Protein AF-A0A7S4Q8A3-F1 (afdb_monomer)

Solvent-accessible surface area (backbone atoms only — not comparable to full-atom values): 14994 Å² total; per-residue (Å²): 126,82,79,54,29,35,32,28,43,53,31,51,51,26,69,63,53,50,54,49,39,51,56,36,48,79,69,72,49,85,55,39,34,38,30,37,17,65,51,55,69,32,30,53,52,23,50,52,52,24,50,77,69,74,30,53,92,30,37,45,67,41,71,37,57,74,89,75,64,75,79,84,55,44,32,45,37,25,60,66,29,34,30,65,51,45,42,54,53,48,52,50,45,51,52,41,38,74,73,71,46,82,49,40,39,45,38,33,41,61,47,45,36,89,40,72,90,42,37,73,89,67,69,56,62,69,46,65,39,56,57,73,76,39,79,42,47,69,56,42,52,50,32,18,49,35,31,60,40,94,46,62,66,57,10,34,52,26,48,48,52,58,50,49,14,42,41,53,36,37,50,76,71,74,40,65,63,44,82,47,51,57,64,65,92,50,34,60,50,27,42,34,44,27,24,58,78,81,62,58,87,70,90,70,74,91,77,64,99,75,76,68,79,77,76,60,71,62,80,72,74,78,84,57,86,96,59,90,38,76,40,78,41,47,27,74,78,62,31,60,86,77,54,85,76,70,94,60,79,41,81,44,73,57,36,41,78,76,76,62,93,58,88,127

Structure (mmCIF, N/CA/C/O backbone):
data_AF-A0A7S4Q8A3-F1
#
_entry.id   AF-A0A7S4Q8A3-F1
#
loop_
_atom_site.group_PDB
_atom_site.id
_atom_site.type_symbol
_atom_site.label_atom_id
_atom_site.label_alt_id
_atom_site.label_comp_id
_atom_site.label_asym_id
_atom_site.label_entity_id
_atom_site.label_seq_id
_atom_site.pdbx_PDB_ins_code
_atom_site.Cartn_x
_atom_site.Cartn_y
_atom_site.Cartn_z
_atom_site.occupancy
_atom_site.B_iso_or_equiv
_atom_site.auth_seq_id
_atom_site.auth_comp_id
_atom_site.auth_asym_id
_atom_site.auth_atom_id
_atom_site.pdbx_PDB_model_num
ATOM 1 N N . MET A 1 1 ? -6.064 -9.674 23.994 1.00 32.34 1 MET A N 1
ATOM 2 C CA . MET A 1 1 ? -5.120 -9.640 22.858 1.00 32.34 1 MET A CA 1
ATOM 3 C C . MET A 1 1 ? -4.599 -8.217 22.756 1.00 32.34 1 MET A C 1
ATOM 5 O O . MET A 1 1 ? -5.429 -7.324 22.918 1.00 32.34 1 MET A O 1
ATOM 9 N N . PRO A 1 2 ? -3.287 -7.972 22.587 1.00 41.06 2 PRO A N 1
ATOM 10 C CA . PRO A 1 2 ? -2.829 -6.621 22.260 1.00 41.06 2 PRO A CA 1
ATOM 11 C C . PRO A 1 2 ? -3.585 -6.163 21.001 1.00 41.06 2 PRO A C 1
ATOM 13 O O . PRO A 1 2 ? -3.892 -6.992 20.143 1.00 41.06 2 PRO A O 1
ATOM 16 N N . HIS A 1 3 ? -4.015 -4.900 20.964 1.00 49.25 3 HIS A N 1
ATOM 17 C CA . HIS A 1 3 ? -4.766 -4.360 19.830 1.00 49.25 3 HIS A CA 1
ATOM 18 C C . HIS A 1 3 ? -3.987 -4.594 18.540 1.00 49.25 3 HIS A C 1
ATOM 20 O O . HIS A 1 3 ? -2.828 -4.196 18.462 1.00 49.25 3 HIS A O 1
ATOM 26 N N . GLN A 1 4 ? -4.634 -5.226 17.557 1.00 60.88 4 GLN A N 1
ATOM 27 C CA . GLN A 1 4 ? -4.038 -5.373 16.242 1.00 60.88 4 GLN A CA 1
ATOM 28 C C . GLN A 1 4 ? -3.976 -3.995 15.581 1.00 60.88 4 GLN A C 1
ATOM 30 O O . GLN A 1 4 ? -5.008 -3.342 15.401 1.00 60.88 4 GLN A O 1
ATOM 35 N N . ALA A 1 5 ? -2.766 -3.537 15.278 1.00 84.56 5 ALA A N 1
ATOM 36 C CA . ALA A 1 5 ? -2.521 -2.243 14.662 1.00 84.56 5 ALA A CA 1
ATOM 37 C C . ALA A 1 5 ? -2.388 -2.413 13.145 1.00 84.56 5 ALA A C 1
ATOM 39 O O . ALA A 1 5 ? -1.472 -3.082 12.654 1.00 84.56 5 ALA A O 1
ATOM 40 N N . ILE A 1 6 ? -3.311 -1.800 12.402 1.00 91.69 6 ILE A N 1
ATOM 41 C CA . ILE A 1 6 ? -3.262 -1.730 10.939 1.00 91.69 6 ILE A CA 1
ATOM 42 C C . ILE A 1 6 ? -2.643 -0.385 10.560 1.00 91.69 6 ILE A C 1
ATOM 44 O O . ILE A 1 6 ? -3.107 0.661 11.011 1.00 91.69 6 ILE A O 1
ATOM 48 N N . VAL A 1 7 ? -1.626 -0.394 9.704 1.00 94.12 7 VAL A N 1
ATOM 49 C CA . VAL A 1 7 ? -0.972 0.830 9.230 1.00 94.12 7 VAL A CA 1
ATOM 50 C C . VAL A 1 7 ? -1.133 0.962 7.722 1.00 94.12 7 VAL A C 1
ATOM 52 O O . VAL A 1 7 ? -0.732 0.073 6.972 1.00 94.12 7 VAL A O 1
ATOM 55 N N . ASP A 1 8 ? -1.712 2.081 7.289 1.00 93.94 8 ASP A N 1
ATOM 56 C CA . ASP A 1 8 ? -1.820 2.488 5.887 1.00 93.94 8 ASP A CA 1
ATOM 57 C C . ASP A 1 8 ? -0.665 3.433 5.539 1.00 93.94 8 ASP A C 1
ATOM 59 O O . ASP A 1 8 ? -0.658 4.624 5.876 1.00 93.94 8 ASP A O 1
ATOM 63 N N . PHE A 1 9 ? 0.364 2.865 4.915 1.00 92.19 9 PHE A N 1
ATOM 64 C CA . PHE A 1 9 ? 1.603 3.562 4.606 1.00 92.19 9 PHE A CA 1
ATOM 65 C C . PHE A 1 9 ? 1.486 4.378 3.318 1.00 92.19 9 PHE A C 1
ATOM 67 O O . PHE A 1 9 ? 1.253 3.826 2.239 1.00 92.19 9 PHE A O 1
ATOM 74 N N . ALA A 1 10 ? 1.765 5.681 3.420 1.00 89.94 10 ALA A N 1
ATOM 75 C CA . ALA A 1 10 ? 1.533 6.657 2.356 1.00 89.94 10 ALA A CA 1
ATOM 76 C C . ALA A 1 10 ? 0.057 6.677 1.915 1.00 89.94 10 ALA A C 1
ATOM 78 O O . ALA A 1 10 ? -0.251 6.797 0.730 1.00 89.94 10 ALA A O 1
ATOM 79 N N . GLY A 1 11 ? -0.857 6.539 2.884 1.00 88.94 11 GLY A N 1
ATOM 80 C CA . GLY A 1 11 ? -2.300 6.454 2.646 1.00 88.94 11 GLY A CA 1
ATOM 81 C C . GLY A 1 11 ? -2.958 7.780 2.240 1.00 88.94 11 GLY A C 1
ATOM 82 O O . GLY A 1 11 ? -4.175 7.835 2.037 1.00 88.94 11 GLY A O 1
ATOM 83 N N . GLY A 1 12 ? -2.190 8.871 2.120 1.00 90.56 12 GLY A N 1
ATOM 84 C CA . GLY A 1 12 ? -2.683 10.165 1.669 1.00 90.56 12 GLY A CA 1
ATOM 85 C C . GLY A 1 12 ? -3.800 10.700 2.558 1.00 90.56 12 GLY A C 1
ATOM 86 O O . GLY A 1 12 ? -3.638 10.903 3.758 1.00 90.56 12 GLY A O 1
ATOM 87 N N . ARG A 1 13 ? -4.967 10.929 1.951 1.00 92.62 13 ARG A N 1
ATOM 88 C CA . ARG A 1 13 ? -6.166 11.440 2.637 1.00 92.62 13 ARG A CA 1
ATOM 89 C C . ARG A 1 13 ? -7.010 10.339 3.283 1.00 92.62 13 ARG A C 1
ATOM 91 O O . ARG A 1 13 ? -8.147 10.604 3.675 1.00 92.62 13 ARG A O 1
ATOM 98 N N . GLY A 1 14 ? -6.485 9.114 3.335 1.00 91.00 14 GLY A N 1
ATOM 99 C CA . GLY A 1 14 ? -7.091 7.970 4.006 1.00 91.00 14 GLY A CA 1
ATOM 100 C C . GLY A 1 14 ? -8.249 7.327 3.255 1.00 91.00 14 GLY A C 1
ATOM 101 O O . GLY A 1 14 ? -9.132 6.785 3.902 1.00 91.00 14 GLY A O 1
ATOM 102 N N . ASP A 1 15 ? -8.292 7.373 1.920 1.00 89.88 15 ASP A N 1
ATOM 103 C CA . ASP A 1 15 ? -9.391 6.752 1.157 1.00 89.88 15 ASP A CA 1
ATOM 104 C C . ASP A 1 15 ? -9.555 5.258 1.491 1.00 89.88 15 ASP A C 1
ATOM 106 O O . ASP A 1 15 ? -10.664 4.798 1.768 1.00 89.88 15 ASP A O 1
ATOM 110 N N . LEU A 1 16 ? -8.441 4.520 1.544 1.00 87.94 16 LEU A N 1
ATOM 111 C CA . LEU A 1 16 ? -8.422 3.122 1.971 1.00 87.94 16 LEU A CA 1
ATOM 112 C C . LEU A 1 16 ? -8.738 2.986 3.462 1.00 87.94 16 LEU A C 1
ATOM 114 O O . LEU A 1 16 ? -9.644 2.239 3.830 1.00 87.94 16 LEU A O 1
ATOM 118 N N . ALA A 1 17 ? -7.992 3.689 4.317 1.00 91.81 17 ALA A N 1
ATOM 119 C CA . ALA A 1 17 ? -8.114 3.554 5.764 1.00 91.81 17 ALA A CA 1
ATOM 120 C C . ALA A 1 17 ? -9.510 3.910 6.295 1.00 91.81 17 ALA A C 1
ATOM 122 O O . ALA A 1 17 ? -10.015 3.226 7.178 1.00 91.81 17 ALA A O 1
ATOM 123 N N . LEU A 1 18 ? -10.170 4.929 5.740 1.00 92.81 18 LEU A N 1
ATOM 124 C CA . LEU A 1 18 ? -11.535 5.307 6.113 1.00 92.81 18 LEU A CA 1
ATOM 125 C C . LEU A 1 18 ? -12.546 4.240 5.690 1.00 92.81 18 LEU A C 1
ATOM 127 O O . LEU A 1 18 ? -13.405 3.867 6.486 1.00 92.81 18 LEU A O 1
ATOM 131 N N . ALA A 1 19 ? -12.432 3.712 4.467 1.00 90.31 19 ALA A N 1
ATOM 132 C CA . ALA A 1 19 ? -13.315 2.650 3.991 1.00 90.31 19 ALA A CA 1
ATOM 133 C C . ALA A 1 19 ? -13.140 1.358 4.807 1.00 90.31 19 ALA A C 1
ATOM 135 O O . ALA A 1 19 ? -14.124 0.731 5.208 1.00 90.31 19 ALA A O 1
ATOM 136 N N . LEU A 1 20 ? -11.891 0.991 5.103 1.00 88.31 20 LEU A N 1
ATOM 137 C CA . LEU A 1 20 ? -11.569 -0.168 5.928 1.00 88.31 20 LEU A CA 1
ATOM 138 C C . LEU A 1 20 ? -12.032 0.028 7.376 1.00 88.31 20 LEU A C 1
ATOM 140 O O . LEU A 1 20 ? -12.704 -0.844 7.917 1.00 88.31 20 LEU A O 1
ATOM 144 N N . GLY A 1 21 ? -11.749 1.184 7.977 1.00 90.69 21 GLY A N 1
ATOM 145 C CA . GLY A 1 21 ? -12.171 1.516 9.337 1.00 90.69 21 GLY A CA 1
ATOM 146 C C . GLY A 1 21 ? -13.689 1.519 9.497 1.00 90.69 21 GLY A C 1
ATOM 147 O O . GLY A 1 21 ? -14.205 0.959 10.463 1.00 90.69 21 GLY A O 1
ATOM 148 N N . TRP A 1 22 ? -14.425 2.059 8.520 1.00 91.44 22 TRP A N 1
ATOM 149 C CA . TRP A 1 22 ? -15.884 1.967 8.499 1.00 91.44 22 TRP A CA 1
ATOM 150 C C . TRP A 1 22 ? -16.356 0.512 8.468 1.00 91.44 22 TRP A C 1
ATOM 152 O O . TRP A 1 22 ? -17.165 0.112 9.303 1.00 91.44 22 TRP A O 1
ATOM 162 N N . ALA A 1 23 ? -15.829 -0.297 7.546 1.00 86.44 23 ALA A N 1
ATOM 163 C CA . ALA A 1 23 ? -16.271 -1.677 7.367 1.00 86.44 23 ALA A CA 1
ATOM 164 C C . ALA A 1 23 ? -15.951 -2.570 8.579 1.00 86.44 23 ALA A C 1
ATOM 166 O O . ALA A 1 23 ? -16.763 -3.423 8.947 1.00 86.44 23 ALA A O 1
ATOM 167 N N . LEU A 1 24 ? -14.800 -2.349 9.221 1.00 84.94 24 LEU A N 1
ATOM 168 C CA . LEU A 1 24 ? -14.416 -3.015 10.464 1.00 84.94 24 LEU A CA 1
ATOM 169 C C . LEU A 1 24 ? -15.363 -2.625 11.606 1.00 84.94 24 LEU A C 1
ATOM 171 O O . LEU A 1 24 ? -15.952 -3.505 12.239 1.00 84.94 24 LEU A O 1
ATOM 175 N N . LYS A 1 25 ? -15.620 -1.324 11.790 1.00 86.94 25 LYS A N 1
ATOM 176 C CA . LYS A 1 25 ? -16.549 -0.818 12.810 1.00 86.94 25 LYS A CA 1
ATOM 177 C C . LYS A 1 25 ? -17.959 -1.394 12.654 1.00 86.94 25 LYS A C 1
ATOM 179 O O . LYS A 1 25 ? -18.549 -1.821 13.643 1.00 86.94 25 LYS A O 1
ATOM 184 N N . GLN A 1 26 ? -18.485 -1.478 11.427 1.00 85.44 26 GLN A N 1
ATOM 185 C CA . GLN A 1 26 ? -19.808 -2.073 11.157 1.00 85.44 26 GLN A CA 1
ATOM 186 C C . GLN A 1 26 ? -19.907 -3.553 11.553 1.00 85.44 26 GLN A C 1
ATOM 188 O O . GLN A 1 26 ? -21.000 -4.068 11.777 1.00 85.44 26 GLN A O 1
ATOM 193 N N . ARG A 1 27 ? -18.773 -4.249 11.638 1.00 81.00 27 ARG A N 1
ATOM 194 C CA . ARG A 1 27 ? -18.692 -5.670 11.992 1.00 81.00 27 ARG A CA 1
ATOM 195 C C . ARG A 1 27 ? -18.288 -5.909 13.444 1.00 81.00 27 ARG A C 1
ATOM 197 O O . ARG A 1 27 ? -18.117 -7.059 13.834 1.00 81.00 27 ARG A O 1
ATOM 204 N N . GLY A 1 28 ? -18.165 -4.846 14.240 1.00 83.25 28 GLY A N 1
ATOM 205 C CA . GLY A 1 28 ? -17.791 -4.929 15.651 1.00 83.25 28 GLY A CA 1
ATOM 206 C C . GLY A 1 28 ? -16.302 -5.189 15.894 1.00 83.25 28 GLY A C 1
ATOM 207 O O . GLY A 1 28 ? -15.934 -5.537 17.013 1.00 83.25 28 GLY A O 1
ATOM 208 N N . TYR A 1 29 ? -15.458 -5.021 14.872 1.00 82.75 29 TYR A N 1
ATOM 209 C CA . TYR A 1 29 ? -14.003 -5.011 15.019 1.00 82.75 29 TYR A CA 1
ATOM 210 C C . TYR A 1 29 ? -13.575 -3.691 15.688 1.00 82.75 29 TYR A C 1
ATOM 212 O O . TYR A 1 29 ? -14.090 -2.620 15.356 1.00 82.75 29 TYR A O 1
ATOM 220 N N . GLY A 1 30 ? -12.681 -3.780 16.675 1.00 81.00 30 GLY A N 1
ATOM 221 C CA . GLY A 1 30 ? -12.182 -2.662 17.493 1.00 81.00 30 GLY A CA 1
ATOM 222 C C . GLY A 1 30 ? -10.757 -2.226 17.138 1.00 81.00 30 GLY A C 1
ATOM 223 O O . GLY A 1 30 ? -10.139 -1.456 17.868 1.00 81.00 30 GLY A O 1
ATOM 224 N N . GLU A 1 31 ? -10.216 -2.767 16.055 1.00 83.25 31 GLU A N 1
ATOM 225 C CA .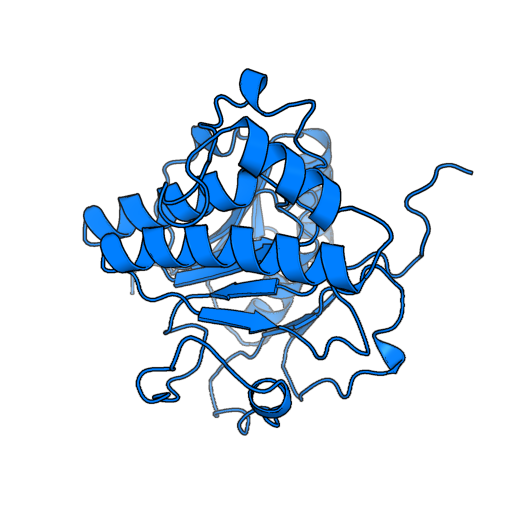 GLU A 1 31 ? -8.872 -2.546 15.555 1.00 83.25 31 GLU A CA 1
ATOM 226 C C . GLU A 1 31 ? -8.688 -1.086 15.139 1.00 83.25 31 GLU A C 1
ATOM 228 O O . GLU A 1 31 ? -9.554 -0.476 14.505 1.00 83.25 31 GLU A O 1
ATOM 233 N N . ARG A 1 32 ? -7.528 -0.526 15.491 1.00 88.12 32 ARG A N 1
ATOM 234 C CA . ARG A 1 32 ? -7.182 0.854 15.165 1.00 88.12 32 ARG A CA 1
ATOM 235 C C . ARG A 1 32 ? -6.347 0.895 13.896 1.00 88.12 32 ARG A C 1
ATOM 237 O O . ARG A 1 32 ? -5.413 0.110 13.724 1.00 88.12 32 ARG A O 1
ATOM 244 N N . LEU A 1 33 ? -6.680 1.846 13.032 1.00 93.62 33 LEU A N 1
ATOM 245 C CA . LEU A 1 33 ? -5.972 2.113 11.795 1.00 93.62 33 LEU A CA 1
ATOM 246 C C . LEU A 1 33 ? -5.180 3.407 11.926 1.00 93.62 33 LEU A C 1
ATOM 248 O O . LEU A 1 33 ? -5.720 4.430 12.351 1.00 93.62 33 LEU A O 1
ATOM 252 N N . THR A 1 34 ? -3.921 3.378 11.510 1.00 95.62 34 THR A N 1
ATOM 253 C CA . THR A 1 34 ? -3.068 4.565 11.450 1.00 95.62 34 THR A CA 1
ATOM 254 C C . THR A 1 34 ? -2.653 4.827 10.013 1.00 95.62 34 THR A C 1
ATOM 256 O O . THR A 1 34 ? -2.023 3.991 9.374 1.00 95.62 34 THR A O 1
ATOM 259 N N . VAL A 1 35 ? -2.988 6.007 9.506 1.00 95.94 35 VAL A N 1
ATOM 260 C CA . VAL A 1 35 ? -2.500 6.513 8.224 1.00 95.94 35 VAL A CA 1
ATOM 261 C C . VAL A 1 35 ? -1.214 7.285 8.471 1.00 95.94 35 VAL A C 1
ATOM 263 O O . VAL A 1 35 ? -1.221 8.272 9.210 1.00 95.94 35 VAL A O 1
ATOM 266 N N . VAL A 1 36 ? -0.125 6.857 7.837 1.00 95.06 36 VAL A N 1
ATOM 267 C CA . VAL A 1 36 ? 1.160 7.567 7.869 1.00 95.06 36 VAL A CA 1
ATOM 268 C C . VAL A 1 36 ? 1.338 8.286 6.540 1.00 95.06 36 VAL A C 1
ATOM 270 O O . VAL A 1 36 ? 1.422 7.643 5.492 1.00 95.06 36 VAL A O 1
ATOM 273 N N . GLU A 1 37 ? 1.391 9.613 6.576 1.00 92.50 37 GLU A N 1
ATOM 274 C CA . GLU A 1 37 ? 1.473 10.455 5.383 1.00 92.50 37 GLU A CA 1
ATOM 275 C C . GLU A 1 37 ? 2.424 11.636 5.610 1.00 92.50 37 GLU A C 1
ATOM 277 O O . GLU A 1 37 ? 2.460 12.226 6.686 1.00 92.50 37 GLU A O 1
ATOM 282 N N . LEU A 1 38 ? 3.198 12.001 4.585 1.00 90.06 38 LEU A N 1
ATOM 283 C CA . LEU A 1 38 ? 4.189 13.074 4.665 1.00 90.06 38 LEU A CA 1
ATOM 284 C C . LEU A 1 38 ? 3.543 14.463 4.553 1.00 90.06 38 LEU A C 1
ATOM 286 O O . LEU A 1 38 ? 4.008 15.421 5.170 1.00 90.06 38 LEU A O 1
ATOM 290 N N . LYS A 1 39 ? 2.488 14.599 3.742 1.00 89.62 39 LYS A N 1
ATOM 291 C CA . LYS A 1 39 ? 1.837 15.888 3.481 1.00 89.62 39 LYS A CA 1
ATOM 292 C C . LYS A 1 39 ? 0.827 16.244 4.568 1.00 89.62 39 LYS A C 1
ATOM 294 O O . LYS A 1 39 ? -0.243 15.639 4.661 1.00 89.62 39 LYS A O 1
ATOM 299 N N . ALA A 1 40 ? 1.123 17.304 5.319 1.00 94.25 40 ALA A N 1
ATOM 300 C CA . ALA A 1 40 ? 0.253 17.811 6.378 1.00 94.25 40 ALA A CA 1
ATOM 301 C C . ALA A 1 40 ? -1.164 18.151 5.883 1.00 94.25 40 ALA A C 1
ATOM 303 O O . ALA A 1 40 ? -2.138 17.834 6.565 1.00 94.25 40 ALA A O 1
ATOM 304 N N . GLU A 1 41 ? -1.310 18.718 4.676 1.00 95.25 41 GLU A N 1
ATOM 305 C CA . GLU A 1 41 ? -2.640 19.014 4.124 1.00 95.25 41 GLU A CA 1
ATOM 306 C C . GLU A 1 41 ? -3.484 17.750 3.900 1.00 95.25 41 GLU A C 1
ATOM 308 O O . GLU A 1 41 ? -4.702 17.780 4.081 1.00 95.25 41 GLU A O 1
ATOM 313 N N . TYR A 1 42 ? -2.862 16.634 3.501 1.00 93.06 42 TYR A N 1
ATOM 314 C CA . TYR A 1 42 ? -3.575 15.374 3.271 1.00 93.06 42 TYR A CA 1
ATOM 315 C C . TYR A 1 42 ? -4.018 14.741 4.584 1.00 93.06 42 TYR A C 1
ATOM 317 O O . TYR A 1 42 ? -5.148 14.261 4.674 1.00 93.06 42 TYR A O 1
ATOM 325 N N . VAL A 1 43 ? -3.172 14.819 5.611 1.00 96.06 43 VAL A N 1
ATOM 326 C CA . VAL A 1 43 ? -3.517 14.400 6.972 1.00 96.06 43 VAL A CA 1
ATOM 327 C C . VAL A 1 43 ? -4.674 15.226 7.525 1.00 96.06 43 VAL A C 1
ATOM 329 O O . VAL A 1 43 ? -5.639 14.642 8.010 1.00 96.06 43 VAL A O 1
ATOM 332 N N . ALA A 1 44 ? -4.639 16.553 7.392 1.00 96.94 44 ALA A N 1
ATOM 333 C CA . ALA A 1 44 ? -5.724 17.419 7.854 1.00 96.94 44 ALA A CA 1
ATOM 334 C C . ALA A 1 44 ? -7.059 17.088 7.159 1.00 96.94 44 ALA A C 1
ATOM 336 O O . ALA A 1 44 ? -8.095 16.961 7.813 1.00 96.94 44 ALA A O 1
ATOM 337 N N . GLN A 1 45 ? -7.030 16.870 5.839 1.00 97.25 45 GLN A N 1
ATOM 338 C CA . GLN A 1 45 ? -8.207 16.416 5.089 1.00 97.25 45 GLN A CA 1
ATOM 339 C C . GLN A 1 45 ? -8.701 15.051 5.585 1.00 97.25 45 GLN A C 1
ATOM 341 O O . GLN A 1 45 ? -9.900 14.869 5.784 1.00 97.25 45 GLN A O 1
ATOM 346 N N . GLY A 1 46 ? -7.795 14.100 5.813 1.00 96.31 46 GLY A N 1
ATOM 347 C CA . GLY A 1 46 ? -8.127 12.779 6.341 1.00 96.31 46 GLY A CA 1
ATOM 348 C C . GLY A 1 46 ? -8.772 12.827 7.729 1.00 96.31 46 GLY A C 1
ATOM 349 O O . GLY A 1 46 ? -9.792 12.176 7.952 1.00 96.31 46 GLY A O 1
ATOM 350 N N . GLN A 1 47 ? -8.245 13.658 8.631 1.00 98.00 47 GLN A N 1
ATOM 351 C CA . GLN A 1 47 ? -8.795 13.877 9.972 1.00 98.00 47 GLN A CA 1
ATOM 352 C C . GLN A 1 47 ? -10.208 14.475 9.928 1.00 98.00 47 GLN A C 1
ATOM 354 O O . GLN A 1 47 ? -11.089 13.979 10.630 1.00 98.00 47 GLN A O 1
ATOM 359 N N . SER A 1 48 ? -10.452 15.480 9.073 1.00 97.69 48 SER A N 1
ATOM 360 C CA . SER A 1 48 ? -11.799 16.049 8.879 1.00 97.69 48 SER A CA 1
ATOM 361 C C . SER A 1 48 ? -12.781 14.980 8.409 1.00 97.69 48 SER A C 1
ATOM 363 O O . SER A 1 48 ? -13.828 14.775 9.018 1.00 97.69 48 SER A O 1
ATOM 365 N N . ARG A 1 49 ? -12.394 14.208 7.386 1.00 97.19 49 ARG A N 1
ATOM 366 C CA . ARG A 1 49 ? -13.218 13.125 6.833 1.00 97.19 49 ARG A CA 1
ATOM 367 C C . ARG A 1 49 ? -13.498 12.025 7.858 1.00 97.19 49 ARG A C 1
ATOM 369 O O . ARG A 1 49 ? -14.608 11.504 7.901 1.00 97.19 49 ARG A O 1
ATOM 376 N N . ALA A 1 50 ? -12.517 11.672 8.691 1.00 97.12 50 ALA A N 1
ATOM 377 C CA . ALA A 1 50 ? -12.702 10.711 9.775 1.00 97.12 50 ALA A CA 1
ATOM 378 C C . ALA A 1 50 ? -13.704 11.216 10.816 1.00 97.12 50 ALA A C 1
ATOM 380 O O . ALA A 1 50 ? -14.565 10.453 11.250 1.00 97.12 50 ALA A O 1
ATOM 381 N N . ALA A 1 51 ? -13.617 12.491 11.202 1.00 97.06 51 ALA A N 1
ATOM 382 C CA . ALA A 1 51 ? -14.549 13.102 12.143 1.00 97.06 51 ALA A CA 1
ATOM 383 C C . ALA A 1 51 ? -15.976 13.152 11.574 1.00 97.06 51 ALA A C 1
ATOM 385 O O . ALA A 1 51 ? -16.910 12.696 12.231 1.00 97.06 51 ALA A O 1
ATOM 386 N N . GLU A 1 52 ? -16.135 13.614 10.332 1.00 96.62 52 GLU A N 1
ATOM 387 C CA . GLU A 1 52 ? -17.422 13.675 9.624 1.00 96.62 52 GLU A CA 1
ATOM 388 C C . GLU A 1 52 ? -18.076 12.293 9.477 1.00 96.62 52 GLU A C 1
ATOM 390 O O . GLU A 1 52 ? -19.291 12.160 9.610 1.00 96.62 52 GLU A O 1
ATOM 395 N N . ALA A 1 53 ? -17.275 11.246 9.261 1.00 94.00 53 ALA A N 1
ATOM 396 C CA . ALA A 1 53 ? -17.748 9.866 9.171 1.00 94.00 53 ALA A CA 1
ATOM 397 C C . ALA A 1 53 ? -17.957 9.181 10.539 1.00 94.00 53 ALA A C 1
ATOM 399 O O . ALA A 1 53 ? -18.359 8.015 10.583 1.00 94.00 53 ALA A O 1
ATOM 400 N N . GLY A 1 54 ? -17.662 9.853 11.661 1.00 95.38 54 GLY A N 1
ATOM 401 C CA . GLY A 1 54 ? -17.722 9.257 13.000 1.00 95.38 54 GLY A CA 1
ATOM 402 C C . GLY A 1 54 ? -16.708 8.123 13.208 1.00 95.38 54 GLY A C 1
ATOM 403 O O . GLY A 1 54 ? -16.996 7.148 13.907 1.00 95.38 54 GLY A O 1
ATOM 404 N N . LEU A 1 55 ? -15.541 8.217 12.567 1.00 95.75 55 LEU A N 1
ATOM 405 C CA . LEU A 1 55 ? -14.453 7.232 12.569 1.00 95.75 55 LEU A CA 1
ATOM 406 C C . LEU A 1 55 ? -13.191 7.720 13.291 1.00 95.75 55 LEU A C 1
ATOM 408 O O . LEU A 1 55 ? -12.190 7.013 13.264 1.00 95.75 55 LEU A O 1
ATOM 412 N N . ALA A 1 56 ? -13.213 8.887 13.940 1.00 94.69 56 ALA A N 1
ATOM 413 C CA . ALA A 1 56 ? -12.036 9.458 14.607 1.00 94.69 56 ALA A CA 1
ATOM 414 C C . ALA A 1 56 ? -11.423 8.542 15.691 1.00 94.69 56 ALA A C 1
ATOM 416 O O . ALA A 1 56 ? -10.212 8.561 15.897 1.00 94.69 56 ALA A O 1
ATOM 417 N N . ASP A 1 57 ? -12.237 7.693 16.329 1.00 91.81 57 ASP A N 1
ATOM 418 C CA . ASP A 1 57 ? -11.767 6.702 17.311 1.00 91.81 57 ASP A CA 1
ATOM 419 C C . ASP A 1 57 ? -11.183 5.431 16.666 1.00 91.81 57 ASP A C 1
ATOM 421 O O . ASP A 1 57 ? -10.518 4.638 17.329 1.00 91.81 57 ASP A O 1
ATOM 425 N N . THR A 1 58 ? -11.437 5.221 15.371 1.00 92.56 58 THR A N 1
ATOM 426 C CA . THR A 1 58 ? -11.052 4.018 14.616 1.00 92.56 58 THR A CA 1
ATOM 427 C C . THR A 1 58 ? -9.882 4.287 13.670 1.00 92.56 58 THR A C 1
ATOM 429 O O . THR A 1 58 ? -9.018 3.430 13.507 1.00 92.56 58 THR A O 1
ATOM 432 N N . VAL A 1 59 ? -9.832 5.471 13.053 1.00 95.81 59 VAL A N 1
ATOM 433 C CA . VAL A 1 59 ? -8.832 5.851 12.049 1.00 95.81 59 VAL A CA 1
ATOM 434 C C . VAL A 1 59 ? -8.110 7.117 12.499 1.00 95.81 59 VAL A C 1
ATOM 436 O O . VAL A 1 59 ? -8.687 8.203 12.526 1.00 95.81 59 VAL A O 1
ATOM 439 N N . SER A 1 60 ? -6.826 6.979 12.818 1.00 95.69 60 SER A N 1
ATOM 440 C CA . SER A 1 60 ? -5.925 8.089 13.126 1.00 95.69 60 SER A CA 1
ATOM 441 C C . SER A 1 60 ? -4.987 8.408 11.969 1.00 95.69 60 SER A C 1
ATOM 443 O O . SER A 1 60 ? -4.658 7.546 11.161 1.00 95.69 60 SER A O 1
ATOM 445 N N . PHE A 1 61 ? -4.529 9.656 11.915 1.00 96.94 61 PHE A N 1
ATOM 446 C CA . PHE A 1 61 ? -3.608 10.146 10.894 1.00 96.94 61 PHE A CA 1
ATOM 447 C C . PHE A 1 61 ? -2.392 10.779 11.554 1.00 96.94 61 PHE A C 1
ATOM 449 O O . PHE A 1 61 ? -2.542 11.534 12.519 1.00 96.94 61 PHE A O 1
ATOM 456 N N . VAL A 1 62 ? -1.214 10.513 10.998 1.00 96.00 62 VAL A N 1
ATOM 457 C CA . VAL A 1 62 ? 0.064 11.034 11.481 1.00 96.00 62 VAL A CA 1
ATOM 458 C C . VAL A 1 62 ? 0.806 11.691 10.320 1.00 96.00 62 VAL A C 1
ATOM 460 O O . VAL A 1 62 ? 1.009 11.067 9.276 1.00 96.00 62 VAL A O 1
ATOM 463 N N . VAL A 1 63 ? 1.208 12.954 10.516 1.00 96.00 63 VAL A N 1
ATOM 464 C CA . VAL A 1 63 ? 2.113 13.662 9.600 1.00 96.00 63 VAL A CA 1
ATOM 465 C C . VAL A 1 63 ? 3.530 13.198 9.893 1.00 96.00 63 VAL A C 1
ATOM 467 O O . VAL A 1 63 ? 4.128 13.637 10.875 1.00 96.00 63 VAL A O 1
ATOM 470 N N . GLN A 1 64 ? 4.063 12.291 9.083 1.00 91.50 64 GLN A N 1
ATOM 471 C CA . GLN A 1 64 ? 5.395 11.751 9.316 1.00 91.50 64 GLN A CA 1
ATOM 472 C C . GLN A 1 64 ? 6.038 11.232 8.036 1.00 91.50 64 GLN A C 1
ATOM 474 O O . GLN A 1 64 ? 5.384 10.673 7.153 1.00 91.50 64 GLN A O 1
ATOM 479 N N . ASP A 1 65 ? 7.360 11.376 7.967 1.00 88.00 65 ASP A N 1
ATOM 480 C CA . ASP A 1 65 ? 8.149 10.669 6.976 1.00 88.00 65 ASP A CA 1
ATOM 481 C C . ASP A 1 65 ? 8.119 9.167 7.261 1.00 88.00 65 ASP A C 1
ATOM 483 O O . ASP A 1 65 ? 8.494 8.702 8.340 1.00 88.00 65 ASP A O 1
ATOM 487 N N . LEU A 1 66 ? 7.716 8.390 6.257 1.00 86.31 66 LEU A N 1
ATOM 488 C CA . LEU A 1 66 ? 7.648 6.940 6.356 1.00 86.31 66 LEU A CA 1
ATOM 489 C C . LEU A 1 66 ? 8.954 6.330 6.882 1.00 86.31 66 LEU A C 1
ATOM 491 O O . LEU A 1 66 ? 8.914 5.347 7.610 1.00 86.31 66 LEU A O 1
ATOM 495 N N . ARG A 1 67 ? 10.119 6.894 6.545 1.00 84.00 67 ARG A N 1
ATOM 496 C CA . ARG A 1 67 ? 11.438 6.401 6.978 1.00 84.00 67 ARG A CA 1
ATOM 497 C C . ARG A 1 67 ? 11.583 6.411 8.495 1.00 84.00 67 ARG A C 1
ATOM 499 O O . ARG A 1 67 ? 12.133 5.462 9.045 1.00 84.00 67 ARG A O 1
ATOM 506 N N . GLU A 1 68 ? 11.017 7.416 9.147 1.00 88.50 68 GLU A N 1
ATOM 507 C CA . GLU A 1 68 ? 11.116 7.655 10.589 1.00 88.50 68 GLU A CA 1
ATOM 508 C C . GLU A 1 68 ? 10.034 6.919 11.391 1.00 88.50 68 GLU A C 1
ATOM 510 O O . GLU A 1 68 ? 10.182 6.725 12.599 1.00 88.50 68 GLU A O 1
ATOM 515 N N . TYR A 1 69 ? 8.963 6.465 10.733 1.00 90.44 69 TYR A N 1
ATOM 516 C CA . TYR A 1 69 ? 7.913 5.693 11.394 1.00 90.44 69 TYR A CA 1
ATOM 517 C C . TYR A 1 69 ? 8.458 4.357 11.915 1.00 90.44 69 TYR A C 1
ATOM 519 O O . TYR A 1 69 ? 8.964 3.535 11.144 1.00 90.44 69 TYR A O 1
ATOM 527 N N . SER A 1 70 ? 8.355 4.138 13.223 1.00 89.12 70 SER A N 1
ATOM 528 C CA . SER A 1 70 ? 8.981 3.013 13.933 1.00 89.12 70 SER A CA 1
ATOM 529 C C . SER A 1 70 ? 8.038 2.295 14.898 1.00 89.12 70 SER A C 1
ATOM 531 O O . SER A 1 70 ? 8.460 1.365 15.583 1.00 89.12 70 SER A O 1
ATOM 533 N N . GLU A 1 71 ? 6.766 2.692 14.943 1.00 90.25 71 GLU A N 1
ATOM 534 C CA . GLU A 1 71 ? 5.773 1.986 15.745 1.00 90.25 71 GLU A CA 1
ATOM 535 C C . GLU A 1 71 ? 5.524 0.577 15.185 1.00 90.25 71 GLU A C 1
ATOM 537 O O . GLU A 1 71 ? 5.657 0.319 13.984 1.00 90.25 71 GLU A O 1
ATOM 542 N N . SER A 1 72 ? 5.165 -0.348 16.075 1.00 89.19 72 SER A N 1
ATOM 543 C CA . SER A 1 72 ? 4.825 -1.723 15.718 1.00 89.19 72 SER A CA 1
ATOM 544 C C . SER A 1 72 ? 3.473 -1.805 15.018 1.00 89.19 72 SER A C 1
ATOM 546 O O . SER A 1 72 ? 2.533 -1.106 15.392 1.00 89.19 72 SER A O 1
ATOM 548 N N . PHE A 1 73 ? 3.352 -2.733 14.076 1.00 90.69 73 PHE A N 1
ATOM 549 C CA . PHE A 1 73 ? 2.114 -3.008 13.359 1.00 90.69 73 PHE A CA 1
ATOM 550 C C . PHE A 1 73 ? 1.973 -4.501 13.077 1.00 90.69 73 PHE A C 1
ATOM 552 O O . PHE A 1 73 ? 2.967 -5.207 12.896 1.00 90.69 73 PHE A O 1
ATOM 559 N N . ASP A 1 74 ? 0.729 -4.964 13.003 1.00 87.06 74 ASP A N 1
ATOM 560 C CA . ASP A 1 74 ? 0.388 -6.344 12.653 1.00 87.06 74 ASP A CA 1
ATOM 561 C C . ASP A 1 74 ? 0.065 -6.477 11.168 1.00 87.06 74 ASP A C 1
ATOM 563 O O . ASP A 1 74 ? 0.307 -7.524 10.571 1.00 87.06 74 ASP A O 1
ATOM 567 N N . LEU A 1 75 ? -0.466 -5.413 10.559 1.00 88.75 75 LEU A N 1
ATOM 568 C CA . LEU A 1 75 ? -0.803 -5.384 9.143 1.00 88.75 75 LEU A CA 1
ATOM 569 C C . LEU A 1 75 ? -0.353 -4.072 8.502 1.00 88.75 75 LEU A C 1
ATOM 571 O O . LEU A 1 75 ? -0.863 -3.003 8.829 1.00 88.75 75 LEU A O 1
ATOM 575 N N . ALA A 1 76 ? 0.551 -4.171 7.531 1.00 91.19 76 ALA A N 1
ATOM 576 C CA . ALA A 1 76 ? 0.892 -3.077 6.633 1.00 91.19 76 ALA A CA 1
ATOM 577 C C . ALA A 1 76 ? 0.019 -3.135 5.374 1.00 91.19 76 ALA A C 1
ATOM 579 O O . ALA A 1 76 ? 0.103 -4.078 4.583 1.00 91.19 76 ALA A O 1
ATOM 580 N N . VAL A 1 77 ? -0.786 -2.105 5.142 1.00 89.56 77 VAL A N 1
ATOM 581 C CA . VAL A 1 77 ? -1.456 -1.889 3.858 1.00 89.56 77 VAL A CA 1
ATOM 582 C C . VAL A 1 77 ? -0.841 -0.689 3.158 1.00 89.56 77 VAL A C 1
ATOM 584 O O . VAL A 1 77 ? -0.345 0.241 3.792 1.00 89.56 77 VAL A O 1
ATOM 587 N N . ALA A 1 78 ? -0.803 -0.745 1.833 1.00 87.19 78 ALA A N 1
ATOM 588 C CA . ALA A 1 78 ? -0.235 0.328 1.036 1.00 87.19 78 ALA A CA 1
ATOM 589 C C . ALA A 1 78 ? -0.888 0.330 -0.342 1.00 87.19 78 ALA A C 1
ATOM 591 O O . ALA A 1 78 ? -0.649 -0.569 -1.155 1.00 87.19 78 ALA A O 1
ATOM 592 N N . CYS A 1 79 ? -1.728 1.326 -0.605 1.00 82.19 79 CYS A N 1
ATOM 593 C CA . CYS A 1 79 ? -2.369 1.516 -1.901 1.00 82.19 79 CYS A CA 1
ATOM 594 C C . CYS A 1 79 ? -1.809 2.763 -2.576 1.00 82.19 79 CYS A C 1
ATOM 596 O O . CYS A 1 79 ? -1.744 3.821 -1.969 1.00 82.19 79 CYS A O 1
ATOM 598 N N . HIS A 1 80 ? -1.408 2.646 -3.844 1.00 74.19 80 HIS A N 1
ATOM 599 C CA . HIS A 1 80 ? -0.734 3.723 -4.587 1.00 74.19 80 HIS A CA 1
ATOM 600 C C . HIS A 1 80 ? 0.625 4.177 -4.027 1.00 74.19 80 HIS A C 1
ATOM 602 O O . HIS A 1 80 ? 1.204 5.147 -4.521 1.00 74.19 80 HIS A O 1
ATOM 608 N N . SER A 1 81 ? 1.205 3.426 -3.094 1.00 72.44 81 SER A N 1
ATOM 609 C CA . SER A 1 81 ? 2.548 3.653 -2.556 1.00 72.44 81 SER A CA 1
ATOM 610 C C . SER A 1 81 ? 3.592 3.163 -3.564 1.00 72.44 81 SER A C 1
ATOM 612 O O . SER A 1 81 ? 4.222 2.135 -3.389 1.00 72.44 81 SER A O 1
ATOM 614 N N . CYS A 1 82 ? 3.704 3.842 -4.703 1.00 71.75 82 CYS A N 1
ATOM 615 C CA . CYS A 1 82 ? 4.370 3.340 -5.907 1.00 71.75 82 CYS A CA 1
ATOM 616 C C . CYS A 1 82 ? 5.904 3.568 -5.870 1.00 71.75 82 CYS A C 1
ATOM 618 O O . CYS A 1 82 ? 6.416 4.253 -4.991 1.00 71.75 82 CYS A O 1
ATOM 620 N N . GLY A 1 83 ? 6.676 2.958 -6.777 1.00 72.06 83 GLY A N 1
ATOM 621 C CA . GLY A 1 83 ? 8.145 3.086 -6.803 1.00 72.06 83 GLY A CA 1
ATOM 622 C C . GLY A 1 83 ? 8.849 2.551 -5.543 1.00 72.06 83 GLY A C 1
ATOM 623 O O . GLY A 1 83 ? 8.539 1.451 -5.089 1.00 72.06 83 GLY A O 1
ATOM 624 N N . GLY A 1 84 ? 9.799 3.329 -5.008 1.00 75.31 84 GLY A N 1
ATOM 625 C CA . GLY A 1 84 ? 10.623 2.960 -3.848 1.00 75.31 84 GLY A CA 1
ATOM 626 C C . GLY A 1 84 ? 9.915 2.984 -2.490 1.00 75.31 84 GLY A C 1
ATOM 627 O O . GLY A 1 84 ? 10.477 2.513 -1.506 1.00 75.31 84 GLY A O 1
ATOM 628 N N . LEU A 1 85 ? 8.676 3.488 -2.415 1.00 81.38 85 LEU A N 1
ATOM 629 C CA . LEU A 1 85 ? 7.883 3.419 -1.182 1.00 81.38 85 LEU A CA 1
ATOM 630 C C . LEU A 1 85 ? 7.567 1.967 -0.803 1.00 81.38 85 LEU A C 1
ATOM 632 O O . LEU A 1 85 ? 7.680 1.612 0.366 1.00 81.38 85 LEU A O 1
ATOM 636 N N . ILE A 1 86 ? 7.260 1.112 -1.786 1.00 83.81 86 ILE A N 1
ATOM 637 C CA . ILE A 1 86 ? 7.093 -0.334 -1.565 1.00 83.81 86 ILE A CA 1
ATOM 638 C C . ILE A 1 86 ? 8.333 -0.929 -0.919 1.00 83.81 86 ILE A C 1
ATOM 640 O O . ILE A 1 86 ? 8.219 -1.724 0.005 1.00 83.81 86 ILE A O 1
ATOM 644 N N . ASP A 1 87 ? 9.510 -0.543 -1.400 1.00 82.75 87 ASP A N 1
ATOM 645 C CA . ASP A 1 87 ? 10.767 -1.100 -0.922 1.00 82.75 87 ASP A CA 1
ATOM 646 C C . ASP A 1 87 ? 11.050 -0.671 0.526 1.00 82.75 87 ASP A C 1
ATOM 648 O O . ASP A 1 87 ? 11.456 -1.500 1.339 1.00 82.75 87 ASP A O 1
ATOM 652 N N . LEU A 1 88 ? 10.728 0.577 0.894 1.00 85.00 88 LEU A N 1
ATOM 653 C CA . LEU A 1 88 ? 10.775 1.034 2.290 1.00 85.00 88 LEU A CA 1
ATOM 654 C C . LEU A 1 88 ? 9.810 0.258 3.192 1.00 85.00 88 LEU A C 1
ATOM 656 O O . LEU A 1 88 ? 10.185 -0.138 4.295 1.00 85.00 88 LEU A O 1
ATOM 660 N N . ILE A 1 89 ? 8.574 0.037 2.742 1.00 89.19 89 ILE A N 1
ATOM 661 C CA . ILE A 1 89 ? 7.563 -0.682 3.529 1.00 89.19 89 ILE A CA 1
ATOM 662 C C . ILE A 1 89 ? 7.961 -2.153 3.686 1.00 89.19 89 ILE A C 1
ATOM 664 O O . ILE A 1 89 ? 7.884 -2.696 4.788 1.00 89.19 89 ILE A O 1
ATOM 668 N N . LEU A 1 90 ? 8.463 -2.783 2.619 1.00 87.69 90 LEU A N 1
ATOM 669 C CA . LEU A 1 90 ? 9.024 -4.130 2.683 1.00 87.69 90 LEU A CA 1
ATOM 670 C C . LEU A 1 90 ? 10.190 -4.187 3.668 1.00 87.69 90 LEU A C 1
ATOM 672 O O . LEU A 1 90 ? 10.196 -5.064 4.524 1.00 87.69 90 LEU A O 1
ATOM 676 N N . ALA A 1 91 ? 11.134 -3.243 3.617 1.00 87.38 91 ALA A N 1
ATOM 677 C CA . ALA A 1 91 ? 12.248 -3.196 4.561 1.00 87.38 91 ALA A CA 1
ATOM 678 C C . ALA A 1 91 ? 11.770 -3.128 6.022 1.00 87.38 91 ALA A C 1
ATOM 680 O O . ALA A 1 91 ? 12.318 -3.833 6.867 1.00 87.38 91 ALA A O 1
ATOM 681 N N . LYS A 1 92 ? 10.707 -2.366 6.316 1.00 90.00 92 LYS A N 1
ATOM 682 C CA . LYS A 1 92 ? 10.086 -2.340 7.652 1.00 90.00 92 LYS A CA 1
ATOM 683 C C . LYS A 1 92 ? 9.470 -3.679 8.038 1.00 90.00 92 LYS A C 1
ATOM 685 O O . LYS A 1 92 ? 9.709 -4.148 9.146 1.00 90.00 92 LYS A O 1
ATOM 690 N N . CYS A 1 93 ? 8.727 -4.315 7.132 1.00 89.94 93 CYS A N 1
ATOM 691 C CA . CYS A 1 93 ? 8.142 -5.635 7.380 1.00 89.94 93 CYS A CA 1
ATOM 692 C C . CYS A 1 93 ? 9.233 -6.683 7.656 1.00 89.94 93 CYS A C 1
ATOM 694 O O . CYS A 1 93 ? 9.109 -7.479 8.582 1.00 89.94 93 CYS A O 1
ATOM 696 N N . LEU A 1 94 ? 10.329 -6.654 6.890 1.00 88.44 94 LEU A N 1
ATOM 697 C CA . LEU A 1 94 ? 11.467 -7.554 7.077 1.00 88.44 94 LEU A CA 1
ATOM 698 C C . LEU A 1 94 ? 12.206 -7.282 8.391 1.00 88.44 94 LEU A C 1
ATOM 700 O O . LEU A 1 94 ? 12.537 -8.231 9.095 1.00 88.44 94 LEU A O 1
ATOM 704 N N . ALA A 1 95 ? 12.436 -6.016 8.745 1.00 88.94 95 ALA A N 1
ATOM 705 C CA . ALA A 1 95 ? 13.074 -5.648 10.007 1.00 88.94 95 ALA A CA 1
ATOM 706 C C . ALA A 1 95 ? 12.230 -6.086 11.216 1.00 88.94 95 ALA A C 1
ATOM 708 O O . ALA A 1 95 ? 12.759 -6.661 12.165 1.00 88.94 95 ALA A O 1
ATOM 709 N N . ALA A 1 96 ? 10.912 -5.884 11.158 1.00 88.38 96 ALA A N 1
ATOM 710 C CA . ALA A 1 96 ? 9.989 -6.366 12.179 1.00 88.38 96 ALA A CA 1
ATOM 711 C C . ALA A 1 96 ? 9.994 -7.904 12.271 1.00 88.38 96 ALA A C 1
ATOM 713 O O . ALA A 1 96 ? 10.070 -8.444 13.374 1.00 88.38 96 ALA A O 1
ATOM 714 N N . ALA A 1 97 ? 10.011 -8.613 11.135 1.00 86.56 97 ALA A N 1
ATOM 715 C CA . ALA A 1 97 ? 10.140 -10.071 11.111 1.00 86.56 97 ALA A CA 1
ATOM 716 C C . ALA A 1 97 ? 11.459 -10.561 11.741 1.00 86.56 97 ALA A C 1
ATOM 718 O O . ALA A 1 97 ? 11.467 -11.498 12.536 1.00 86.56 97 ALA A O 1
ATOM 719 N N . GLN A 1 98 ? 12.577 -9.893 11.444 1.00 86.69 98 GLN A N 1
ATOM 720 C CA . GLN A 1 98 ? 13.887 -10.186 12.040 1.00 86.69 98 GLN A CA 1
ATOM 721 C C . GLN A 1 98 ? 13.927 -9.912 13.548 1.00 86.69 98 GLN A C 1
ATOM 723 O O . GLN A 1 98 ? 14.630 -10.611 14.276 1.00 86.69 98 GLN A O 1
ATOM 728 N N . ALA A 1 99 ? 13.152 -8.937 14.025 1.00 88.75 99 ALA A N 1
ATOM 729 C CA . ALA A 1 99 ? 12.975 -8.646 15.445 1.00 88.75 99 ALA A CA 1
ATOM 730 C C . ALA A 1 99 ? 12.023 -9.630 16.163 1.00 88.75 99 ALA A C 1
ATOM 732 O O . ALA A 1 99 ? 11.764 -9.467 17.354 1.00 88.75 99 ALA A O 1
ATOM 733 N N . GLY A 1 100 ? 11.509 -10.651 15.467 1.00 85.31 100 GLY A N 1
ATOM 734 C CA . GLY A 1 100 ? 10.640 -11.687 16.031 1.00 85.31 100 GLY A CA 1
ATOM 735 C C . GLY A 1 100 ? 9.143 -11.376 15.973 1.00 85.31 100 GLY A C 1
ATOM 736 O O . GLY A 1 100 ? 8.347 -12.172 16.472 1.00 85.31 100 GLY A O 1
ATOM 737 N N . ALA A 1 101 ? 8.740 -10.257 15.363 1.00 86.00 101 ALA A N 1
ATOM 738 C CA . ALA A 1 101 ? 7.338 -10.011 15.042 1.00 86.00 101 ALA A CA 1
ATOM 739 C C . ALA A 1 101 ? 6.908 -10.839 13.816 1.00 86.00 101 ALA A C 1
ATOM 741 O O . ALA A 1 101 ? 7.734 -11.379 13.082 1.00 86.00 101 ALA A O 1
ATOM 742 N N . ALA A 1 102 ? 5.604 -10.927 13.566 1.00 82.44 102 ALA A N 1
ATOM 743 C CA . ALA A 1 102 ? 5.057 -11.592 12.383 1.00 82.44 102 ALA A CA 1
ATOM 744 C C . ALA A 1 102 ? 4.088 -10.656 11.640 1.00 82.44 102 ALA A C 1
ATOM 746 O O . ALA A 1 102 ? 2.892 -10.944 11.599 1.00 82.44 102 ALA A O 1
ATOM 747 N N . PRO A 1 103 ? 4.570 -9.515 11.104 1.00 85.44 103 PRO A N 1
ATOM 748 C CA . PRO A 1 103 ? 3.700 -8.573 10.419 1.00 85.44 103 PRO A CA 1
ATOM 749 C C . PRO A 1 103 ? 3.216 -9.163 9.095 1.00 85.44 103 PRO A C 1
ATOM 751 O O . PRO A 1 103 ? 4.007 -9.670 8.294 1.00 85.44 103 PRO A O 1
ATOM 754 N N . SER A 1 104 ? 1.924 -9.023 8.837 1.00 86.06 104 SER A N 1
ATOM 755 C CA . SER A 1 104 ? 1.341 -9.260 7.525 1.00 86.06 104 SER A CA 1
ATOM 756 C C . SER A 1 104 ? 1.365 -7.999 6.677 1.00 86.06 104 SER A C 1
ATOM 758 O O . SER A 1 104 ? 1.443 -6.878 7.183 1.00 86.06 104 SER A O 1
ATOM 760 N N . PHE A 1 105 ? 1.298 -8.164 5.357 1.00 87.38 105 PHE A N 1
ATOM 761 C CA . PHE A 1 105 ? 1.244 -7.022 4.452 1.00 87.38 105 PHE A CA 1
ATOM 762 C C . PHE A 1 105 ? 0.441 -7.289 3.181 1.00 87.38 105 PHE A C 1
ATOM 764 O O . PHE A 1 105 ? 0.385 -8.413 2.679 1.00 87.38 105 PHE A O 1
ATOM 771 N N . ALA A 1 106 ? -0.140 -6.217 2.641 1.00 86.31 106 ALA A N 1
ATOM 772 C CA . ALA A 1 106 ? -0.779 -6.164 1.332 1.00 86.31 106 ALA A CA 1
ATOM 773 C C . ALA A 1 106 ? -0.413 -4.844 0.635 1.00 86.31 106 ALA A C 1
ATOM 775 O O . ALA A 1 106 ? -0.918 -3.774 0.983 1.00 86.31 106 ALA A O 1
A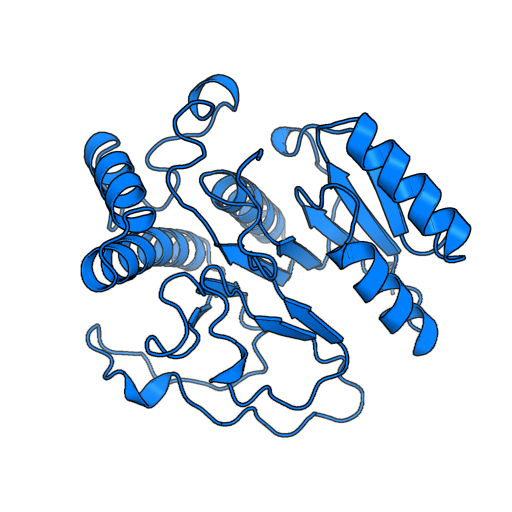TOM 776 N N . LEU A 1 107 ? 0.488 -4.918 -0.347 1.00 85.19 107 LEU A N 1
ATOM 777 C CA . LEU A 1 107 ? 1.082 -3.753 -1.002 1.00 85.19 107 LEU A CA 1
ATOM 778 C C . LEU A 1 107 ? 0.716 -3.731 -2.488 1.00 85.19 107 LEU A C 1
ATOM 780 O O . LEU A 1 107 ? 1.012 -4.674 -3.227 1.00 85.19 107 LEU A O 1
ATOM 784 N N . LEU A 1 108 ? 0.081 -2.650 -2.933 1.00 80.25 108 LEU A N 1
ATOM 785 C CA . LEU A 1 108 ? -0.432 -2.500 -4.290 1.00 80.25 108 LEU A CA 1
ATOM 786 C C . LEU A 1 108 ? 0.445 -1.550 -5.100 1.00 80.25 108 LEU A C 1
ATOM 788 O O . LEU A 1 108 ? 0.522 -0.348 -4.839 1.00 80.25 108 LEU A O 1
ATOM 792 N N . THR A 1 109 ? 1.085 -2.103 -6.130 1.00 75.81 109 THR A N 1
ATOM 793 C CA . THR A 1 109 ? 2.054 -1.380 -6.959 1.00 75.81 109 THR A CA 1
ATOM 794 C C . THR A 1 109 ? 1.414 -0.922 -8.267 1.00 75.81 109 THR A C 1
ATOM 796 O O . THR A 1 109 ? 1.014 -1.741 -9.084 1.00 75.81 109 THR A O 1
ATOM 799 N N . CYS A 1 110 ? 1.308 0.395 -8.457 1.00 69.38 110 CYS A N 1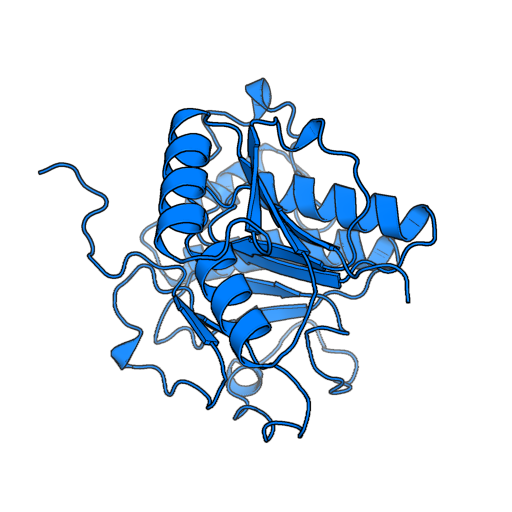
ATOM 800 C CA . CYS A 1 110 ? 0.634 1.026 -9.601 1.00 69.38 110 CYS A CA 1
ATOM 801 C C . CYS A 1 110 ? 1.586 1.670 -10.624 1.00 69.38 110 CYS A C 1
ATOM 803 O O . CYS A 1 110 ? 1.261 1.766 -11.805 1.00 69.38 110 CYS A O 1
ATOM 805 N N . CYS A 1 111 ? 2.740 2.161 -10.162 1.00 72.25 111 CYS A N 1
ATOM 806 C CA . CYS A 1 111 ? 3.775 2.844 -10.942 1.00 72.25 111 CYS A CA 1
ATOM 807 C C . CYS A 1 111 ? 5.157 2.466 -10.381 1.00 72.25 111 CYS A C 1
ATOM 809 O O . CYS A 1 111 ? 5.288 2.142 -9.197 1.00 72.25 111 CYS A O 1
ATOM 811 N N . PHE A 1 112 ? 6.201 2.552 -11.200 1.00 76.12 112 PHE A N 1
ATOM 812 C CA . PHE A 1 112 ? 7.565 2.155 -10.822 1.00 76.12 112 PHE A CA 1
ATOM 813 C C . PHE A 1 112 ? 8.593 3.271 -11.046 1.00 76.12 112 PHE A C 1
ATOM 815 O O . PHE A 1 112 ? 9.574 3.365 -10.312 1.00 76.12 112 PHE A O 1
ATOM 822 N N . GLY A 1 113 ? 8.363 4.148 -12.021 1.00 62.69 113 GLY A N 1
ATOM 823 C CA . GLY A 1 113 ? 9.259 5.223 -12.447 1.00 62.69 113 GLY A CA 1
ATOM 824 C C . GLY A 1 113 ? 8.880 6.625 -11.968 1.00 62.69 113 GLY A C 1
ATOM 825 O O . GLY A 1 113 ? 9.745 7.503 -11.965 1.00 62.69 113 GLY A O 1
ATOM 826 N N . LYS A 1 114 ? 7.651 6.861 -11.483 1.00 59.34 114 LYS A N 1
ATOM 827 C CA . LYS A 1 114 ? 7.233 8.190 -10.975 1.00 59.34 114 LYS A CA 1
ATOM 828 C C . LYS A 1 114 ? 8.063 8.720 -9.784 1.00 59.34 114 LYS A C 1
ATOM 830 O O . LYS A 1 114 ? 8.053 9.921 -9.541 1.00 59.34 114 LYS A O 1
ATOM 835 N N . ILE A 1 115 ? 8.866 7.884 -9.112 1.00 54.00 115 ILE A N 1
ATOM 836 C CA . ILE A 1 115 ? 9.781 8.298 -8.020 1.00 54.00 115 ILE A CA 1
ATOM 837 C C . ILE A 1 115 ? 11.198 8.673 -8.516 1.00 54.00 115 ILE A C 1
ATOM 839 O O . ILE A 1 115 ? 12.062 9.062 -7.734 1.00 54.00 115 ILE A O 1
ATOM 843 N N . ARG A 1 116 ? 11.470 8.669 -9.830 1.00 50.94 116 ARG A N 1
ATOM 844 C CA . ARG A 1 116 ? 12.805 9.005 -10.373 1.00 50.94 116 ARG A CA 1
ATOM 845 C C . ARG A 1 116 ? 13.315 10.399 -9.966 1.00 50.94 116 ARG A C 1
ATOM 847 O O . ARG A 1 116 ? 14.514 10.568 -9.785 1.00 50.94 116 ARG A O 1
ATOM 854 N N . LYS A 1 117 ? 12.426 11.385 -9.784 1.00 50.12 117 LYS A N 1
ATOM 855 C CA . LYS A 1 117 ? 12.799 12.759 -9.378 1.00 50.12 117 LYS A CA 1
ATOM 856 C C . LYS A 1 117 ? 13.089 12.908 -7.877 1.00 50.12 117 LYS A C 1
ATOM 858 O O . LYS A 1 117 ? 13.560 13.956 -7.452 1.00 50.12 117 LYS A O 1
ATOM 863 N N . HIS A 1 118 ? 12.821 11.868 -7.088 1.00 50.62 118 HIS A N 1
ATOM 864 C CA . HIS A 1 118 ? 12.807 11.944 -5.629 1.00 50.62 118 HIS A CA 1
ATOM 865 C C . HIS A 1 118 ? 13.589 10.812 -4.945 1.00 50.62 118 HIS A C 1
ATOM 867 O O . HIS A 1 118 ? 13.774 10.851 -3.741 1.00 50.62 118 HIS A O 1
ATOM 873 N N . ALA A 1 119 ? 14.136 9.834 -5.669 1.00 54.38 119 ALA A N 1
ATOM 874 C CA . ALA A 1 119 ? 14.802 8.700 -5.024 1.00 54.38 119 ALA A CA 1
ATOM 875 C C . ALA A 1 119 ? 16.011 9.077 -4.142 1.00 54.38 119 ALA A C 1
ATOM 877 O O . ALA A 1 119 ? 16.114 8.595 -3.016 1.00 54.38 119 ALA A O 1
ATOM 878 N N . ALA A 1 120 ? 16.878 9.985 -4.609 1.00 57.72 120 ALA A N 1
ATOM 879 C CA . ALA A 1 120 ? 18.030 10.448 -3.829 1.00 57.72 120 ALA A CA 1
ATOM 880 C C . ALA A 1 120 ? 17.637 11.329 -2.618 1.00 57.72 120 ALA A C 1
ATOM 882 O O . ALA A 1 120 ? 18.095 11.025 -1.519 1.00 57.72 120 ALA A O 1
ATOM 883 N N . PRO A 1 121 ? 16.747 12.341 -2.743 1.00 55.59 121 PRO A N 1
ATOM 884 C CA . PRO A 1 121 ? 16.234 13.083 -1.580 1.00 55.59 121 PRO A CA 1
ATOM 885 C C . PRO A 1 121 ? 15.538 12.206 -0.526 1.00 55.59 121 PRO A C 1
ATOM 887 O O . PRO A 1 121 ? 15.578 12.504 0.666 1.00 55.59 121 PRO A O 1
ATOM 890 N N . PHE A 1 122 ? 14.930 11.097 -0.953 1.00 54.72 122 PHE A N 1
ATOM 891 C CA . PHE A 1 122 ? 14.275 10.141 -0.062 1.00 54.72 122 PHE A CA 1
ATOM 892 C C . PHE A 1 122 ? 15.236 9.063 0.474 1.00 54.72 122 PHE A C 1
ATOM 894 O O . PHE A 1 122 ? 14.805 8.183 1.211 1.00 54.72 122 PHE A O 1
ATOM 901 N N . GLY A 1 123 ? 16.540 9.132 0.178 1.00 58.41 123 GLY A N 1
ATOM 902 C CA . GLY A 1 123 ? 17.535 8.186 0.702 1.00 58.41 123 GLY A CA 1
ATOM 903 C C . GLY A 1 123 ? 17.290 6.736 0.274 1.00 58.41 123 GLY A C 1
ATOM 904 O O . GLY A 1 123 ? 17.692 5.810 0.974 1.00 58.41 123 GLY A O 1
ATOM 905 N N . LEU A 1 124 ? 16.598 6.527 -0.849 1.00 61.59 124 LEU A N 1
ATOM 906 C CA . LEU A 1 124 ? 16.290 5.196 -1.355 1.00 61.59 124 LEU A CA 1
ATOM 907 C C . LEU A 1 124 ? 17.552 4.567 -1.959 1.00 61.59 124 LEU A C 1
ATOM 909 O O . LEU A 1 124 ? 18.150 5.125 -2.881 1.00 61.59 124 LEU A O 1
ATOM 913 N N . THR A 1 125 ? 17.951 3.394 -1.463 1.00 63.56 125 THR A N 1
ATOM 914 C CA . THR A 1 125 ? 19.021 2.588 -2.071 1.00 63.56 125 THR A CA 1
ATOM 915 C C . THR A 1 125 ? 18.558 2.063 -3.428 1.00 63.56 125 THR A C 1
ATOM 917 O O . THR A 1 125 ? 17.423 1.618 -3.552 1.00 63.56 125 THR A O 1
ATOM 920 N N . ILE A 1 126 ? 19.407 2.120 -4.459 1.00 65.81 126 ILE A N 1
ATOM 921 C CA . ILE A 1 126 ? 19.084 1.622 -5.805 1.00 65.81 126 ILE A CA 1
ATOM 922 C C . ILE A 1 126 ? 20.193 0.663 -6.273 1.00 65.81 126 ILE A C 1
ATOM 924 O O . ILE A 1 126 ? 21.359 1.060 -6.234 1.00 65.81 126 ILE A O 1
ATOM 928 N N . PRO A 1 127 ? 19.865 -0.540 -6.783 1.00 62.66 127 PRO A N 1
ATOM 929 C CA . PRO A 1 127 ? 18.523 -1.122 -6.877 1.00 62.66 127 PRO A CA 1
ATOM 930 C C . PRO A 1 127 ? 17.914 -1.371 -5.480 1.00 62.66 127 PRO A C 1
ATOM 932 O O . PRO A 1 127 ? 18.623 -1.810 -4.577 1.00 62.66 127 PRO A O 1
ATOM 935 N N . PRO A 1 128 ? 16.623 -1.052 -5.273 1.00 62.72 128 PRO A N 1
ATOM 936 C CA . PRO A 1 128 ? 15.999 -1.063 -3.950 1.00 62.72 128 PRO A CA 1
ATOM 937 C C . PRO A 1 128 ? 15.614 -2.462 -3.453 1.00 62.72 128 PRO A C 1
ATOM 939 O O . PRO A 1 128 ? 15.230 -2.611 -2.296 1.00 62.72 128 PRO A O 1
ATOM 942 N N . ALA A 1 129 ? 15.743 -3.495 -4.291 1.00 61.81 129 ALA A N 1
ATOM 943 C CA . ALA A 1 129 ? 15.469 -4.876 -3.927 1.00 61.81 129 ALA A CA 1
ATOM 944 C C . ALA A 1 129 ? 16.654 -5.775 -4.277 1.00 61.81 129 ALA A C 1
ATOM 946 O O . ALA A 1 129 ? 17.403 -5.473 -5.194 1.00 61.81 129 ALA A O 1
ATOM 947 N N . GLY A 1 130 ? 16.801 -6.854 -3.502 1.00 59.94 130 GLY A N 1
ATOM 948 C CA . GLY A 1 130 ? 17.390 -8.151 -3.841 1.00 59.94 130 GLY A CA 1
ATOM 949 C C . GLY A 1 130 ? 18.809 -8.250 -4.418 1.00 59.94 130 GLY A C 1
ATOM 950 O O . GLY A 1 130 ? 19.535 -9.166 -4.028 1.00 59.94 130 GLY A O 1
ATOM 951 N N . GLY A 1 131 ? 19.175 -7.431 -5.397 1.00 67.69 131 GLY A N 1
ATOM 952 C CA . GLY A 1 131 ? 20.378 -7.580 -6.210 1.00 67.69 131 GLY A CA 1
ATOM 953 C C . GLY A 1 131 ? 20.392 -8.880 -7.018 1.00 67.69 131 GLY A C 1
ATOM 954 O O . GLY A 1 131 ? 21.443 -9.289 -7.496 1.00 67.69 131 GLY A O 1
ATOM 955 N N . THR A 1 132 ? 19.262 -9.596 -7.098 1.00 74.25 132 THR A N 1
ATOM 956 C CA . THR A 1 132 ? 19.212 -10.984 -7.587 1.00 74.25 132 THR A CA 1
ATOM 957 C C . THR A 1 132 ? 18.812 -11.039 -9.046 1.00 74.25 132 THR A C 1
ATOM 959 O O . THR A 1 132 ? 19.442 -11.742 -9.827 1.00 74.25 132 THR A O 1
ATOM 962 N N . ALA A 1 133 ? 17.770 -10.295 -9.411 1.00 76.94 133 ALA A N 1
ATOM 963 C CA . ALA A 1 133 ? 17.369 -10.110 -10.800 1.00 76.94 133 ALA A CA 1
ATOM 964 C C . ALA A 1 133 ? 17.876 -8.777 -11.369 1.00 76.94 133 ALA A C 1
ATOM 966 O O . ALA A 1 133 ? 18.016 -8.654 -12.583 1.00 76.94 133 ALA A O 1
ATOM 967 N N . ILE A 1 134 ? 18.145 -7.785 -10.512 1.00 82.06 134 ILE A N 1
ATOM 968 C CA . ILE A 1 134 ? 18.550 -6.437 -10.915 1.00 82.06 134 ILE A CA 1
ATOM 969 C C . ILE A 1 134 ? 19.853 -6.084 -10.199 1.00 82.06 134 ILE A C 1
ATOM 971 O O . ILE A 1 134 ? 19.848 -5.755 -9.018 1.00 82.06 134 ILE A O 1
ATOM 975 N N . ALA A 1 135 ? 20.978 -6.175 -10.907 1.00 78.06 135 ALA A N 1
ATOM 976 C CA . ALA A 1 135 ? 22.302 -5.968 -10.315 1.00 78.06 135 ALA A CA 1
ATOM 977 C C . ALA A 1 135 ? 22.734 -4.493 -10.301 1.00 78.06 135 ALA A C 1
ATOM 979 O O . ALA A 1 135 ? 23.438 -4.057 -9.391 1.00 78.06 135 ALA A O 1
ATOM 980 N N . HIS A 1 136 ? 22.316 -3.712 -11.302 1.00 82.31 136 HIS A N 1
ATOM 981 C CA . HIS A 1 136 ? 22.789 -2.344 -11.490 1.00 82.31 136 HIS A CA 1
ATOM 982 C C . HIS A 1 136 ? 21.659 -1.321 -11.416 1.00 82.31 136 HIS A C 1
ATOM 984 O O . HIS A 1 136 ? 20.544 -1.538 -11.893 1.00 82.31 136 HIS A O 1
ATOM 990 N N . ALA A 1 137 ? 21.979 -0.143 -10.873 1.00 79.38 137 ALA A N 1
ATOM 991 C CA . ALA A 1 137 ? 21.027 0.958 -10.778 1.00 79.38 137 ALA A CA 1
ATOM 992 C C . ALA A 1 137 ? 20.511 1.413 -12.155 1.00 79.38 137 ALA A C 1
ATOM 994 O O . ALA A 1 137 ? 19.336 1.746 -12.290 1.00 79.38 137 ALA A O 1
ATOM 995 N N . GLY A 1 138 ? 21.360 1.389 -13.189 1.00 81.94 138 GLY A N 1
ATOM 996 C CA . GLY A 1 138 ? 20.955 1.704 -14.564 1.00 81.94 138 GLY A CA 1
ATOM 997 C C . GLY A 1 138 ? 19.872 0.760 -15.102 1.00 81.94 138 GLY A C 1
ATOM 998 O O . GLY A 1 138 ? 18.901 1.219 -15.710 1.00 81.94 138 GLY A O 1
ATOM 999 N N . ASP A 1 139 ? 19.987 -0.535 -14.807 1.00 86.25 139 ASP A N 1
ATOM 1000 C CA . ASP A 1 139 ? 19.008 -1.546 -15.218 1.00 86.25 139 ASP A CA 1
ATOM 1001 C C . ASP A 1 139 ? 17.689 -1.358 -14.476 1.00 86.25 139 ASP A C 1
ATOM 1003 O O . ASP A 1 139 ? 16.624 -1.371 -15.094 1.00 86.25 139 ASP A O 1
ATOM 1007 N N . PHE A 1 140 ? 17.756 -1.093 -13.166 1.00 85.12 140 PHE A N 1
ATOM 1008 C CA . PHE A 1 140 ? 16.576 -0.766 -12.368 1.00 85.12 140 PHE A CA 1
ATOM 1009 C C . PHE A 1 140 ? 15.806 0.408 -12.975 1.00 85.12 140 PHE A C 1
ATOM 1011 O O . PHE A 1 140 ? 14.598 0.322 -13.189 1.00 85.12 140 PHE A O 1
ATOM 1018 N N . TRP A 1 141 ? 16.505 1.489 -13.325 1.00 82.81 141 TRP A N 1
ATOM 1019 C CA . TRP A 1 141 ? 15.866 2.661 -13.915 1.00 82.81 141 TRP A CA 1
ATOM 1020 C C . TRP A 1 141 ? 15.286 2.407 -15.299 1.00 82.81 141 TRP A C 1
ATOM 1022 O O . TRP A 1 141 ? 14.208 2.918 -15.613 1.00 82.81 141 TRP A O 1
ATOM 1032 N N . THR A 1 142 ? 15.964 1.594 -16.103 1.00 87.12 142 THR A N 1
ATOM 1033 C CA . THR A 1 142 ? 15.459 1.165 -17.408 1.00 87.12 142 THR A CA 1
ATOM 1034 C C . THR A 1 142 ? 14.169 0.368 -17.241 1.00 87.12 142 THR A C 1
ATOM 1036 O O . THR A 1 142 ? 13.168 0.672 -17.890 1.00 87.12 142 THR A O 1
ATOM 1039 N N . LEU A 1 143 ? 14.142 -0.585 -16.306 1.00 87.19 143 LEU A N 1
ATOM 1040 C CA . LEU A 1 143 ? 12.952 -1.368 -15.982 1.00 87.19 143 LEU A CA 1
ATOM 1041 C C . LEU A 1 143 ? 11.821 -0.488 -15.445 1.00 87.19 143 LEU A C 1
ATOM 1043 O O . LEU A 1 143 ? 10.687 -0.643 -15.882 1.00 87.19 143 LEU A O 1
ATOM 1047 N N . CYS A 1 144 ? 12.099 0.479 -14.570 1.00 84.12 144 CYS A N 1
ATOM 1048 C CA . CYS A 1 144 ? 11.091 1.432 -14.101 1.00 84.12 144 CYS A CA 1
ATOM 1049 C C . CYS A 1 144 ? 10.485 2.253 -15.250 1.00 84.12 144 CYS A C 1
ATOM 1051 O O . CYS A 1 144 ? 9.273 2.463 -15.284 1.00 84.12 144 CYS A O 1
ATOM 1053 N N . GLY A 1 145 ? 11.310 2.696 -16.205 1.00 84.31 145 GLY A N 1
ATOM 1054 C CA . GLY A 1 145 ? 10.842 3.399 -17.401 1.00 84.31 145 GLY A CA 1
ATOM 1055 C C . GLY A 1 145 ? 9.970 2.516 -18.296 1.00 84.31 145 GLY A C 1
ATOM 1056 O O . GLY A 1 145 ? 8.915 2.952 -18.754 1.00 84.31 145 GLY A O 1
ATOM 1057 N N . LEU A 1 146 ? 10.368 1.258 -18.503 1.00 86.75 146 LEU A N 1
ATOM 1058 C CA . LEU A 1 146 ? 9.582 0.282 -19.260 1.00 86.75 146 LEU A CA 1
ATOM 1059 C C . LEU A 1 146 ? 8.257 -0.044 -18.558 1.00 86.75 146 LEU A C 1
ATOM 1061 O O . LEU A 1 146 ? 7.217 -0.058 -19.215 1.00 86.75 146 LEU A O 1
ATOM 1065 N N . ALA A 1 147 ? 8.279 -0.236 -17.238 1.00 82.62 147 ALA A N 1
ATOM 1066 C CA . ALA A 1 147 ? 7.114 -0.510 -16.398 1.00 82.62 147 ALA A CA 1
ATOM 1067 C C . ALA A 1 147 ? 6.048 0.591 -16.501 1.00 82.62 147 ALA A C 1
ATOM 1069 O O . ALA A 1 147 ? 4.860 0.287 -16.619 1.00 82.62 147 ALA A O 1
ATOM 1070 N N . ASP A 1 148 ? 6.464 1.857 -16.537 1.00 79.62 148 ASP A N 1
ATOM 1071 C CA . ASP A 1 148 ? 5.550 2.995 -16.662 1.00 79.62 148 ASP A CA 1
ATOM 1072 C C . ASP A 1 148 ? 5.191 3.344 -18.117 1.00 79.62 148 ASP A C 1
ATOM 1074 O O . ASP A 1 148 ? 4.324 4.190 -18.340 1.00 79.62 148 ASP A O 1
ATOM 1078 N N . SER A 1 149 ? 5.809 2.689 -19.105 1.00 80.81 149 SER A N 1
ATOM 1079 C CA . SER A 1 149 ? 5.572 2.967 -20.523 1.00 80.81 149 SER A CA 1
ATOM 1080 C C . SER A 1 149 ? 4.166 2.567 -20.991 1.00 80.81 149 SER A C 1
ATOM 1082 O O . SER A 1 149 ? 3.507 1.698 -20.419 1.00 80.81 149 SER A O 1
ATOM 1084 N N . ALA A 1 150 ? 3.731 3.164 -22.104 1.00 80.38 150 ALA A N 1
ATOM 1085 C CA . ALA A 1 150 ? 2.468 2.834 -22.765 1.00 80.38 150 ALA A CA 1
ATOM 1086 C C . ALA A 1 150 ? 2.504 1.505 -23.551 1.00 80.38 150 ALA A C 1
ATOM 1088 O O . ALA A 1 150 ? 1.528 1.172 -24.220 1.00 80.38 150 ALA A O 1
ATOM 1089 N N . ARG A 1 151 ? 3.612 0.746 -23.509 1.00 82.19 151 ARG A N 1
ATOM 1090 C CA . ARG A 1 151 ? 3.757 -0.535 -24.218 1.00 82.19 151 ARG A CA 1
ATOM 1091 C C . ARG A 1 151 ? 3.355 -1.689 -23.293 1.00 82.19 151 ARG A C 1
ATOM 1093 O O . ARG A 1 151 ? 4.112 -2.007 -22.374 1.00 82.19 151 ARG A O 1
ATOM 1100 N N . PRO A 1 152 ? 2.182 -2.329 -23.481 1.00 76.81 152 PRO A N 1
ATOM 1101 C CA . PRO A 1 152 ? 1.610 -3.204 -22.453 1.00 76.81 152 PRO A CA 1
ATOM 1102 C C . PRO A 1 152 ? 2.464 -4.433 -22.126 1.00 76.81 152 PRO A C 1
ATOM 1104 O O . PRO A 1 152 ? 2.562 -4.827 -20.961 1.00 76.81 152 PRO A O 1
ATOM 1107 N N . HIS A 1 153 ? 3.091 -5.034 -23.142 1.00 80.38 153 HIS A N 1
ATOM 1108 C CA . HIS A 1 153 ? 3.905 -6.234 -22.976 1.00 80.38 153 HIS A CA 1
ATOM 1109 C C . HIS A 1 153 ? 5.184 -5.938 -22.184 1.00 80.38 153 HIS A C 1
ATOM 1111 O O . HIS A 1 153 ? 5.431 -6.569 -21.154 1.00 80.38 153 HIS A O 1
ATOM 1117 N N . GLU A 1 154 ? 5.961 -4.947 -22.619 1.00 84.44 154 GLU A N 1
ATOM 1118 C CA . GLU A 1 154 ? 7.200 -4.517 -21.973 1.00 84.44 154 GLU A CA 1
ATOM 1119 C C . GLU A 1 154 ? 6.938 -3.978 -20.570 1.00 84.44 154 GLU A C 1
ATOM 1121 O O . GLU A 1 154 ? 7.645 -4.349 -19.636 1.00 84.44 154 GLU A O 1
ATOM 1126 N N . SER A 1 155 ? 5.876 -3.186 -20.405 1.00 81.75 155 SER A N 1
ATOM 1127 C CA . SER A 1 155 ? 5.428 -2.702 -19.102 1.00 81.75 155 SER A CA 1
ATOM 1128 C C . SER A 1 155 ? 5.161 -3.866 -18.151 1.00 81.75 155 SER A C 1
ATOM 1130 O O . SER A 1 155 ? 5.766 -3.943 -17.080 1.00 81.75 155 SER A O 1
ATOM 1132 N N . SER A 1 156 ? 4.335 -4.836 -18.555 1.00 78.25 156 SER A N 1
ATOM 1133 C CA . SER A 1 156 ? 4.030 -5.994 -17.709 1.00 78.25 156 SER A CA 1
ATOM 1134 C C . SER A 1 156 ? 5.269 -6.832 -17.383 1.00 78.25 156 SER A C 1
ATOM 1136 O O . SER A 1 156 ? 5.418 -7.298 -16.254 1.00 78.25 156 SER A O 1
ATOM 1138 N N . MET A 1 157 ? 6.171 -7.029 -18.345 1.00 82.25 157 MET A N 1
ATOM 1139 C CA . MET A 1 157 ? 7.411 -7.772 -18.118 1.00 82.25 157 MET A CA 1
ATOM 1140 C C . MET A 1 157 ? 8.342 -7.054 -17.140 1.00 82.25 157 MET A C 1
ATOM 1142 O O . MET A 1 157 ? 8.834 -7.685 -16.206 1.00 82.25 157 MET A O 1
ATOM 1146 N N . ALA A 1 158 ? 8.527 -5.745 -17.293 1.00 84.38 158 ALA A N 1
ATOM 1147 C CA . ALA A 1 158 ? 9.374 -4.962 -16.405 1.00 84.38 158 ALA A CA 1
ATOM 1148 C C . ALA A 1 158 ? 8.840 -4.946 -14.964 1.00 84.38 158 ALA A C 1
ATOM 1150 O O . ALA A 1 158 ? 9.591 -5.200 -14.023 1.00 84.38 158 ALA A O 1
ATOM 1151 N N . MET A 1 159 ? 7.528 -4.761 -14.786 1.00 81.62 159 MET A N 1
ATOM 1152 C CA . MET A 1 159 ? 6.893 -4.820 -13.464 1.00 81.62 159 MET A CA 1
ATOM 1153 C C . MET A 1 159 ? 7.039 -6.194 -12.797 1.00 81.62 159 MET A C 1
ATOM 1155 O O . MET A 1 159 ? 7.222 -6.275 -11.581 1.00 81.62 159 MET A O 1
ATOM 1159 N N . ARG A 1 160 ? 6.987 -7.283 -13.578 1.00 82.06 160 ARG A N 1
ATOM 1160 C CA . ARG A 1 160 ? 7.249 -8.639 -13.070 1.00 82.06 160 ARG A CA 1
ATOM 1161 C C . ARG A 1 160 ? 8.692 -8.791 -12.615 1.00 82.06 160 ARG A C 1
ATOM 1163 O O . ARG A 1 160 ? 8.900 -9.307 -11.528 1.00 82.06 160 ARG A O 1
ATOM 1170 N N . ILE A 1 161 ? 9.667 -8.332 -13.398 1.00 84.69 161 ILE A N 1
ATOM 1171 C CA . ILE A 1 161 ? 11.090 -8.431 -13.038 1.00 84.69 161 ILE A CA 1
ATOM 1172 C C . ILE A 1 161 ? 11.366 -7.685 -11.727 1.00 84.69 161 ILE A C 1
ATOM 1174 O O . ILE A 1 161 ? 11.945 -8.269 -10.813 1.00 84.69 161 ILE A O 1
ATOM 1178 N N . ILE A 1 162 ? 10.878 -6.446 -11.594 1.00 84.44 162 ILE A N 1
ATOM 1179 C CA . ILE A 1 162 ? 11.066 -5.645 -10.374 1.00 84.44 162 ILE A CA 1
ATOM 1180 C C . ILE A 1 162 ? 10.444 -6.336 -9.155 1.00 84.44 162 ILE A C 1
ATOM 1182 O O . ILE A 1 162 ? 11.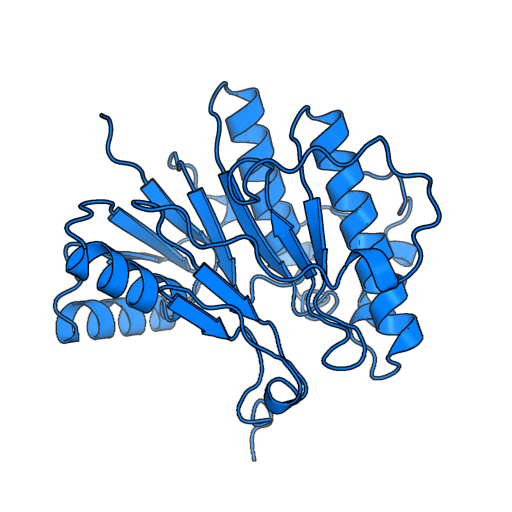088 -6.470 -8.116 1.00 84.44 162 ILE A O 1
ATOM 1186 N N . ASN A 1 163 ? 9.208 -6.828 -9.270 1.00 83.50 163 ASN A N 1
ATOM 1187 C CA . ASN A 1 163 ? 8.572 -7.521 -8.151 1.00 83.50 163 ASN A CA 1
ATOM 1188 C C . ASN A 1 163 ? 9.182 -8.902 -7.867 1.00 83.50 163 ASN A C 1
ATOM 1190 O O . ASN A 1 163 ? 9.220 -9.305 -6.710 1.00 83.50 163 ASN A O 1
ATOM 1194 N N . CYS A 1 164 ? 9.708 -9.616 -8.864 1.00 83.38 164 CYS A N 1
ATOM 1195 C CA . CYS A 1 164 ? 10.459 -10.853 -8.637 1.00 83.38 164 CYS A CA 1
ATOM 1196 C C . CYS A 1 164 ? 11.721 -10.607 -7.800 1.00 83.38 164 CYS A C 1
ATOM 1198 O O . CYS A 1 164 ? 12.047 -11.423 -6.941 1.00 83.38 164 CYS A O 1
ATOM 1200 N N . ASP A 1 165 ? 12.403 -9.483 -8.009 1.00 84.94 165 ASP A N 1
ATOM 1201 C CA . ASP A 1 165 ? 13.575 -9.112 -7.215 1.00 84.94 165 ASP A CA 1
ATOM 1202 C C . ASP A 1 165 ? 13.203 -8.807 -5.750 1.00 84.94 165 ASP A C 1
ATOM 1204 O O . ASP A 1 165 ? 13.868 -9.272 -4.821 1.00 84.94 165 ASP A O 1
ATOM 1208 N N . ARG A 1 166 ? 12.061 -8.136 -5.526 1.00 85.75 166 ARG A N 1
ATOM 1209 C CA . ARG A 1 166 ? 11.459 -7.943 -4.189 1.00 85.75 166 ARG A CA 1
ATOM 1210 C C . ARG A 1 166 ? 11.106 -9.269 -3.520 1.00 85.75 166 ARG A C 1
ATOM 1212 O O . ARG A 1 166 ? 11.447 -9.489 -2.362 1.00 85.75 166 ARG A O 1
ATOM 1219 N N . ILE A 1 167 ? 10.478 -10.184 -4.261 1.00 84.06 167 ILE A N 1
ATOM 1220 C CA . ILE A 1 167 ? 10.148 -11.529 -3.770 1.00 84.06 167 ILE A CA 1
ATOM 1221 C C . ILE A 1 167 ? 11.413 -12.285 -3.366 1.00 84.06 167 ILE A C 1
ATOM 1223 O O . ILE A 1 167 ? 11.440 -12.927 -2.315 1.00 84.06 167 ILE A O 1
ATOM 1227 N N . ALA A 1 168 ? 12.465 -12.212 -4.184 1.00 83.50 168 ALA A N 1
ATOM 1228 C CA . ALA A 1 168 ? 13.737 -12.858 -3.892 1.00 83.50 168 ALA A CA 1
ATOM 1229 C C . ALA A 1 168 ? 14.352 -12.324 -2.589 1.00 83.50 168 ALA A C 1
ATOM 1231 O O . ALA A 1 168 ? 14.831 -13.122 -1.782 1.00 83.50 168 ALA A O 1
ATOM 1232 N N . LEU A 1 169 ? 14.290 -11.007 -2.355 1.00 83.69 169 LEU A N 1
ATOM 1233 C CA . LEU A 1 169 ? 14.715 -10.389 -1.098 1.00 83.69 169 LEU A CA 1
ATOM 1234 C C . LEU A 1 169 ? 13.925 -10.936 0.097 1.00 83.69 169 LEU A C 1
ATOM 1236 O O . LEU A 1 169 ? 14.531 -11.446 1.036 1.00 83.69 169 LEU A O 1
ATOM 1240 N N . CYS A 1 170 ? 12.590 -10.886 0.049 1.00 83.88 170 CYS A N 1
ATOM 1241 C CA . CYS A 1 170 ? 11.745 -11.366 1.145 1.00 83.88 170 CYS A CA 1
ATOM 1242 C C . CYS A 1 170 ? 12.021 -12.833 1.488 1.00 83.88 170 CYS A C 1
ATOM 1244 O O . CYS A 1 170 ? 12.214 -13.167 2.656 1.00 83.88 170 CYS A O 1
ATOM 1246 N N . ARG A 1 171 ? 12.124 -13.696 0.468 1.00 83.25 171 ARG A N 1
ATOM 1247 C CA . ARG A 1 171 ? 12.369 -15.133 0.654 1.00 83.25 171 ARG A CA 1
ATOM 1248 C C . ARG A 1 171 ? 13.715 -15.421 1.310 1.00 83.25 171 ARG A C 1
ATOM 1250 O O . ARG A 1 171 ? 13.783 -16.291 2.171 1.00 83.25 171 ARG A O 1
ATOM 1257 N N . ARG A 1 172 ? 14.777 -14.695 0.944 1.00 83.75 172 ARG A N 1
ATOM 1258 C CA . ARG A 1 172 ? 16.086 -14.833 1.611 1.00 83.75 172 ARG A CA 1
ATOM 1259 C C . ARG A 1 172 ? 16.066 -14.360 3.058 1.00 83.75 172 ARG A C 1
ATOM 1261 O O . ARG A 1 172 ? 16.809 -14.892 3.872 1.00 83.75 172 ARG A O 1
ATOM 1268 N N . SER A 1 173 ? 15.198 -13.406 3.370 1.00 81.81 173 SER A N 1
ATOM 1269 C CA . SER A 1 173 ? 14.949 -12.943 4.734 1.00 81.81 173 SER A CA 1
ATOM 1270 C C . SER A 1 173 ? 13.970 -13.838 5.508 1.00 81.81 173 SER A C 1
ATOM 1272 O O . SER A 1 173 ? 13.542 -13.461 6.593 1.00 81.81 173 SER A O 1
ATOM 1274 N N . GLY A 1 174 ? 13.593 -15.006 4.969 1.00 80.56 174 GLY A N 1
ATOM 1275 C CA . GLY A 1 174 ? 12.693 -15.959 5.627 1.00 80.56 174 GLY A CA 1
ATOM 1276 C C . GLY A 1 174 ? 11.211 -15.575 5.587 1.00 80.56 174 GLY A C 1
ATOM 1277 O O . GLY A 1 174 ? 10.390 -16.258 6.194 1.00 80.56 174 GLY A O 1
ATOM 1278 N N . VAL A 1 175 ? 10.848 -14.516 4.859 1.00 80.31 175 VAL A N 1
ATOM 1279 C CA . VAL A 1 175 ? 9.468 -14.034 4.743 1.00 80.31 175 VAL A CA 1
ATOM 1280 C C . VAL A 1 175 ? 8.839 -14.561 3.460 1.00 80.31 175 VAL A C 1
ATOM 1282 O O . VAL A 1 175 ? 9.354 -14.364 2.355 1.00 80.31 175 VAL A O 1
ATOM 1285 N N . TRP A 1 176 ? 7.696 -15.233 3.601 1.00 79.12 176 TRP A N 1
ATOM 1286 C CA . TRP A 1 176 ? 6.924 -15.675 2.448 1.00 79.12 176 TRP A CA 1
ATOM 1287 C C . TRP A 1 176 ? 6.182 -14.502 1.817 1.00 79.12 176 TRP A C 1
ATOM 1289 O O . TRP A 1 176 ? 5.506 -13.743 2.506 1.00 79.12 176 TRP A O 1
ATOM 1299 N N . VAL A 1 177 ? 6.261 -14.398 0.494 1.00 78.56 177 VAL A N 1
ATOM 1300 C CA . VAL A 1 177 ? 5.540 -13.393 -0.281 1.00 78.56 177 VAL A CA 1
ATOM 1301 C C . VAL A 1 177 ? 5.080 -13.978 -1.609 1.00 78.56 177 VAL A C 1
ATOM 1303 O O . VAL A 1 177 ? 5.820 -14.707 -2.283 1.00 78.56 177 VAL A O 1
ATOM 1306 N N . ASP A 1 178 ? 3.858 -13.619 -1.975 1.00 75.62 178 ASP A N 1
ATOM 1307 C CA . ASP A 1 178 ? 3.228 -13.927 -3.244 1.00 75.62 178 ASP A CA 1
ATOM 1308 C C . ASP A 1 178 ? 3.044 -12.650 -4.064 1.00 75.62 178 ASP A C 1
ATOM 1310 O O . ASP A 1 178 ? 2.682 -11.592 -3.549 1.00 75.62 178 ASP A O 1
ATOM 1314 N N . LEU A 1 179 ? 3.246 -12.786 -5.373 1.00 75.00 179 LEU A N 1
ATOM 1315 C CA . LEU A 1 179 ? 2.855 -11.786 -6.355 1.00 75.00 179 LEU A CA 1
ATOM 1316 C C . LEU A 1 179 ? 1.536 -12.219 -6.983 1.00 75.00 179 LEU A C 1
ATOM 1318 O O . LEU A 1 179 ? 1.473 -13.241 -7.670 1.00 75.00 179 LEU A O 1
ATOM 1322 N N . ARG A 1 180 ? 0.485 -11.435 -6.765 1.00 72.44 180 ARG A N 1
ATOM 1323 C CA . ARG A 1 180 ? -0.833 -11.663 -7.356 1.00 72.44 180 ARG A CA 1
ATOM 1324 C C . ARG A 1 180 ? -1.047 -10.671 -8.489 1.00 72.44 180 ARG A C 1
ATOM 1326 O O . ARG A 1 180 ? -0.794 -9.478 -8.330 1.00 72.44 180 ARG A O 1
ATOM 1333 N N . ALA A 1 181 ? -1.487 -11.191 -9.631 1.00 64.00 181 ALA A N 1
ATOM 1334 C CA . ALA A 1 181 ? -1.793 -10.408 -10.816 1.00 64.00 181 ALA A CA 1
ATOM 1335 C C . ALA A 1 181 ? -3.240 -10.645 -11.244 1.00 64.00 181 ALA A C 1
ATOM 1337 O O . ALA A 1 181 ? -3.704 -11.783 -11.266 1.00 64.00 181 ALA A O 1
ATOM 1338 N N . ILE A 1 182 ? -3.928 -9.567 -11.603 1.00 59.12 182 ILE A N 1
ATOM 1339 C CA . ILE A 1 182 ? -5.227 -9.620 -12.285 1.00 59.12 182 ILE A CA 1
ATOM 1340 C C . ILE A 1 182 ? -4.986 -9.952 -13.775 1.00 59.12 182 ILE A C 1
ATOM 1342 O O . ILE A 1 182 ? -3.894 -9.652 -14.273 1.00 59.12 182 ILE A O 1
ATOM 1346 N N . PRO A 1 183 ? -5.940 -10.582 -14.497 1.00 57.44 183 PRO A N 1
ATOM 1347 C CA . PRO A 1 183 ? -5.744 -10.953 -15.897 1.00 57.44 183 PRO A CA 1
ATOM 1348 C C . PRO A 1 183 ? -5.274 -9.770 -16.763 1.00 57.44 183 PRO A C 1
ATOM 1350 O O . PRO A 1 183 ? -5.783 -8.647 -16.653 1.00 57.44 183 PRO A O 1
ATOM 1353 N N . ARG A 1 184 ? -4.267 -10.024 -17.613 1.00 56.94 184 ARG A N 1
ATOM 1354 C CA . ARG A 1 184 ? -3.574 -9.002 -18.428 1.00 56.94 184 ARG A CA 1
ATOM 1355 C C . ARG A 1 184 ? -4.509 -8.288 -19.398 1.00 56.94 184 ARG A C 1
ATOM 1357 O O . ARG A 1 184 ? -4.222 -7.164 -19.803 1.00 56.94 184 ARG A O 1
ATOM 1364 N N . GLU A 1 185 ? -5.600 -8.943 -19.771 1.00 54.91 185 GLU A N 1
ATOM 1365 C CA . GLU A 1 185 ? -6.626 -8.434 -20.676 1.00 54.91 185 GLU A CA 1
ATOM 1366 C C . GLU A 1 185 ? -7.295 -7.178 -20.097 1.00 54.91 185 GLU A C 1
ATOM 1368 O O . GLU A 1 185 ? -7.714 -6.285 -20.842 1.00 54.91 185 GLU A O 1
ATOM 1373 N N . VAL A 1 186 ? -7.324 -7.076 -18.764 1.00 51.62 186 VAL A N 1
ATOM 1374 C CA . VAL A 1 186 ? -7.932 -5.963 -18.041 1.00 51.62 186 VAL A CA 1
ATOM 1375 C C . VAL A 1 186 ? -6.903 -4.889 -17.728 1.00 51.62 186 VAL A C 1
ATOM 1377 O O . VAL A 1 186 ? -7.119 -3.728 -18.052 1.00 51.62 186 VAL A O 1
ATOM 1380 N N . THR A 1 187 ? -5.764 -5.227 -17.129 1.00 58.41 187 THR A N 1
ATOM 1381 C CA . THR A 1 187 ? -4.736 -4.214 -16.838 1.00 58.41 187 THR A CA 1
ATOM 1382 C C . THR A 1 187 ? -3.385 -4.859 -16.603 1.00 58.41 187 THR A C 1
ATOM 1384 O O . THR A 1 187 ? -3.242 -5.891 -15.951 1.00 58.41 187 THR A O 1
ATOM 1387 N N . ASN A 1 188 ? -2.361 -4.216 -17.152 1.00 59.28 188 ASN A N 1
ATOM 1388 C CA . ASN A 1 188 ? -0.974 -4.616 -17.004 1.00 59.28 188 ASN A CA 1
ATOM 1389 C C . ASN A 1 188 ? -0.395 -4.242 -15.633 1.00 59.28 188 ASN A C 1
ATOM 1391 O O . ASN A 1 188 ? 0.596 -4.860 -15.254 1.00 59.28 188 ASN A O 1
ATOM 1395 N N . LYS A 1 189 ? -0.983 -3.286 -14.896 1.00 61.31 189 LYS A N 1
ATOM 1396 C CA . LYS A 1 189 ? -0.382 -2.641 -13.707 1.00 61.31 189 LYS A CA 1
ATOM 1397 C C . LYS A 1 189 ? -0.887 -3.173 -12.358 1.00 61.31 189 LYS A C 1
ATOM 1399 O O . LYS A 1 189 ? -0.735 -2.517 -11.339 1.00 61.31 189 LYS A O 1
ATOM 1404 N N . ASN A 1 190 ? -1.473 -4.367 -12.338 1.00 60.47 190 ASN A N 1
ATOM 1405 C CA . ASN A 1 190 ? -2.161 -4.894 -11.158 1.00 60.47 190 ASN A CA 1
ATOM 1406 C C . ASN A 1 190 ? -1.335 -5.910 -10.406 1.00 60.47 190 ASN A C 1
ATOM 1408 O O . ASN A 1 190 ? -1.652 -7.097 -10.426 1.00 60.47 190 ASN A O 1
ATOM 1412 N N . LEU A 1 191 ? -0.272 -5.452 -9.766 1.00 69.12 191 LEU A N 1
ATOM 1413 C CA . LEU A 1 191 ? 0.581 -6.335 -8.996 1.00 69.12 191 LEU A CA 1
ATOM 1414 C C . LEU A 1 191 ? 0.420 -6.043 -7.511 1.00 69.12 191 LEU A C 1
ATOM 1416 O O . LEU A 1 191 ? 0.762 -4.955 -7.040 1.00 69.12 191 LEU A O 1
ATOM 1420 N N . VAL A 1 192 ? -0.105 -7.042 -6.803 1.00 69.69 192 VAL A N 1
ATOM 1421 C CA . VAL A 1 192 ? -0.207 -7.057 -5.345 1.00 69.69 192 VAL A CA 1
ATOM 1422 C C . VAL A 1 192 ? 0.899 -7.947 -4.799 1.00 69.69 192 VAL A C 1
ATOM 1424 O O . VAL A 1 192 ? 1.018 -9.105 -5.204 1.00 69.69 192 VAL A O 1
ATOM 1427 N N . LEU A 1 193 ? 1.694 -7.403 -3.886 1.00 75.00 193 LEU A N 1
ATOM 1428 C CA . LEU A 1 193 ? 2.612 -8.165 -3.050 1.00 75.00 193 LEU A CA 1
ATOM 1429 C C . LEU A 1 193 ? 1.935 -8.414 -1.706 1.00 75.00 193 LEU A C 1
ATOM 1431 O O . LEU A 1 193 ? 1.580 -7.461 -1.013 1.00 75.00 193 LEU A O 1
ATOM 1435 N N . SER A 1 194 ? 1.755 -9.677 -1.340 1.00 78.69 194 SER A N 1
ATOM 1436 C CA . SER A 1 194 ? 1.142 -10.049 -0.063 1.00 78.69 194 SER A CA 1
ATOM 1437 C C . SER A 1 194 ? 1.841 -11.239 0.575 1.00 78.69 194 SER A C 1
ATOM 1439 O O . SER A 1 194 ? 2.382 -12.092 -0.131 1.00 78.69 194 SER A O 1
ATOM 1441 N N . ASP A 1 195 ? 1.797 -11.330 1.899 1.00 74.00 195 ASP A N 1
ATOM 1442 C CA . ASP A 1 195 ? 2.273 -12.518 2.608 1.00 74.00 195 ASP A CA 1
ATOM 1443 C C . ASP A 1 195 ? 1.302 -13.715 2.471 1.00 74.00 195 ASP A C 1
ATOM 1445 O O . ASP A 1 195 ? 0.210 -13.617 1.899 1.00 74.00 195 ASP A O 1
ATOM 1449 N N . ALA A 1 196 ? 1.709 -14.882 2.981 1.00 58.03 196 ALA A N 1
ATOM 1450 C CA . ALA A 1 196 ? 0.893 -16.102 2.931 1.00 58.03 196 ALA A CA 1
ATOM 1451 C C . ALA A 1 196 ? -0.381 -16.036 3.796 1.00 58.03 196 ALA A C 1
ATOM 1453 O O . ALA A 1 196 ? -1.326 -16.793 3.551 1.00 58.03 196 ALA A O 1
ATOM 1454 N N . VAL A 1 197 ? -0.397 -15.183 4.826 1.00 53.44 197 VAL A N 1
ATOM 1455 C CA . VAL A 1 197 ? -1.491 -15.083 5.802 1.00 53.44 197 VAL A CA 1
ATOM 1456 C C . VAL A 1 197 ? -2.673 -14.345 5.182 1.00 53.44 197 VAL A C 1
ATOM 1458 O O . VAL A 1 197 ? -3.801 -14.835 5.252 1.00 53.44 197 VAL A O 1
ATOM 1461 N N . VAL A 1 198 ? -2.411 -13.250 4.465 1.00 52.75 198 VAL A N 1
ATOM 1462 C CA . VAL A 1 198 ? -3.421 -12.517 3.684 1.00 52.75 198 VAL A CA 1
ATOM 1463 C C . VAL A 1 198 ? -3.911 -13.343 2.483 1.00 52.75 198 VAL A C 1
ATOM 1465 O O . VAL A 1 198 ? -5.040 -13.177 2.024 1.00 52.75 198 VAL A O 1
ATOM 1468 N N . ALA A 1 199 ? -3.101 -14.286 1.991 1.00 47.19 199 ALA A N 1
ATOM 1469 C CA . ALA A 1 199 ? -3.397 -15.064 0.789 1.00 47.19 199 ALA A CA 1
ATOM 1470 C C . ALA A 1 199 ? -4.391 -16.232 0.966 1.00 47.19 199 ALA A C 1
ATOM 1472 O O . ALA A 1 199 ? -4.770 -16.821 -0.044 1.00 47.19 199 ALA A O 1
ATOM 1473 N N . ALA A 1 200 ? -4.813 -16.574 2.193 1.00 39.19 200 ALA A N 1
ATOM 1474 C CA . ALA A 1 200 ? -5.569 -17.792 2.521 1.00 39.19 200 ALA A CA 1
ATOM 1475 C C . ALA A 1 200 ? -4.925 -19.068 1.930 1.00 39.19 200 ALA A C 1
ATOM 1477 O O . ALA A 1 200 ? -5.141 -19.417 0.772 1.00 39.19 200 ALA A O 1
ATOM 1478 N N . LYS A 1 201 ? -4.136 -19.781 2.752 1.00 31.33 201 LYS A N 1
ATOM 1479 C CA . LYS A 1 201 ? -3.450 -21.060 2.458 1.00 31.33 201 LYS A CA 1
ATOM 1480 C C . LYS A 1 201 ? -4.043 -21.849 1.273 1.00 31.33 201 LYS A C 1
ATOM 1482 O O . LYS A 1 201 ? -4.921 -22.693 1.437 1.00 31.33 201 LYS A O 1
ATOM 1487 N N . ARG A 1 202 ? -3.460 -21.661 0.089 1.00 36.41 202 ARG A N 1
ATOM 1488 C CA . ARG A 1 202 ? -3.398 -22.683 -0.957 1.00 36.41 202 ARG A CA 1
ATOM 1489 C C . ARG A 1 202 ? -1.931 -23.014 -1.149 1.00 36.41 202 ARG A C 1
ATOM 1491 O O . ARG A 1 202 ? -1.172 -22.201 -1.664 1.00 36.41 202 ARG A O 1
ATOM 1498 N N . SER A 1 203 ? -1.533 -24.201 -0.701 1.00 29.38 203 SER A N 1
ATOM 1499 C CA . SER A 1 203 ? -0.253 -24.796 -1.067 1.00 29.38 203 SER A CA 1
ATOM 1500 C C . SER A 1 203 ? -0.196 -24.906 -2.588 1.00 29.38 203 SER A C 1
ATOM 1502 O O . SER A 1 203 ? -0.849 -25.771 -3.174 1.00 29.38 203 SER A O 1
ATOM 1504 N N . LEU A 1 204 ? 0.553 -24.015 -3.227 1.00 35.56 204 LEU A N 1
ATOM 1505 C CA . LEU A 1 204 ? 1.002 -24.237 -4.591 1.00 35.56 204 LEU A CA 1
ATOM 1506 C C . LEU A 1 204 ? 2.310 -25.035 -4.505 1.00 35.56 204 LEU A C 1
ATOM 1508 O O . LEU A 1 204 ? 3.209 -24.631 -3.763 1.00 35.56 204 LEU A O 1
ATOM 1512 N N . PRO A 1 205 ? 2.426 -26.175 -5.206 1.00 29.16 205 PRO A N 1
ATOM 1513 C CA . PRO A 1 205 ? 3.690 -26.891 -5.285 1.00 29.16 205 PRO A CA 1
ATOM 1514 C C . PRO A 1 205 ? 4.749 -25.979 -5.915 1.00 29.16 205 PRO A C 1
ATOM 1516 O O . PRO A 1 205 ? 4.410 -25.070 -6.676 1.00 29.16 205 PRO A O 1
ATOM 1519 N N . ALA A 1 206 ? 6.019 -26.208 -5.566 1.00 32.19 206 ALA A N 1
ATOM 1520 C CA . ALA A 1 206 ? 7.165 -25.431 -6.034 1.00 32.19 206 ALA A CA 1
ATOM 1521 C C . ALA A 1 206 ? 7.047 -25.111 -7.534 1.00 32.19 206 ALA A C 1
ATOM 1523 O O . ALA A 1 206 ? 7.037 -26.003 -8.381 1.00 32.19 206 ALA A O 1
ATOM 1524 N N . LEU A 1 207 ? 6.887 -23.824 -7.842 1.00 34.75 207 LEU A N 1
ATOM 1525 C CA . LEU A 1 207 ? 6.579 -23.360 -9.188 1.00 34.75 207 LEU A CA 1
ATOM 1526 C C . LEU A 1 207 ? 7.853 -23.328 -10.045 1.00 34.75 207 LEU A C 1
ATOM 1528 O O . LEU A 1 207 ? 8.803 -22.633 -9.673 1.00 34.75 207 LEU A O 1
ATOM 1532 N N . PRO A 1 208 ? 7.892 -24.018 -11.199 1.00 30.14 208 PRO A N 1
ATOM 1533 C CA . PRO A 1 208 ? 8.963 -23.838 -12.169 1.00 30.14 208 PRO A CA 1
ATOM 1534 C C . PRO A 1 208 ? 8.919 -22.418 -12.755 1.00 30.14 208 PRO A C 1
ATOM 1536 O O . PRO A 1 208 ? 7.858 -21.802 -12.860 1.00 30.14 208 PRO A O 1
ATOM 1539 N N . LEU A 1 209 ? 10.084 -21.907 -13.168 1.00 35.34 209 LEU A N 1
ATOM 1540 C CA . LEU A 1 209 ? 10.318 -20.532 -13.649 1.00 35.34 209 LEU A CA 1
ATOM 1541 C C . LEU A 1 209 ? 9.461 -20.098 -14.865 1.00 35.34 209 LEU A C 1
ATOM 1543 O O . LEU A 1 209 ? 9.501 -18.934 -15.261 1.00 35.34 209 LEU A O 1
ATOM 1547 N N . ALA A 1 210 ? 8.679 -21.005 -15.453 1.00 33.69 210 ALA A N 1
ATOM 1548 C CA . ALA A 1 210 ? 7.766 -20.750 -16.558 1.00 33.69 210 ALA A CA 1
ATOM 1549 C C . ALA A 1 210 ? 6.336 -21.135 -16.150 1.00 33.69 210 ALA A C 1
ATOM 1551 O O . ALA A 1 210 ? 5.964 -22.306 -16.162 1.00 33.69 210 ALA A O 1
ATOM 1552 N N . LEU A 1 211 ? 5.529 -20.140 -15.782 1.00 35.41 211 LEU A N 1
ATOM 1553 C CA . LEU A 1 211 ? 4.105 -20.323 -15.509 1.00 35.41 211 LEU A CA 1
ATOM 1554 C C . LEU A 1 211 ? 3.269 -19.932 -16.739 1.00 35.41 211 LEU A C 1
ATOM 1556 O O . LEU A 1 211 ? 3.390 -18.789 -17.195 1.00 35.41 211 LEU A O 1
ATOM 1560 N N . PRO A 1 212 ? 2.397 -20.817 -17.258 1.00 30.89 212 PRO A N 1
ATOM 1561 C CA . PRO A 1 212 ? 1.374 -20.428 -18.219 1.00 30.89 212 PRO A CA 1
ATOM 1562 C C . PRO A 1 212 ? 0.329 -19.505 -17.564 1.00 30.89 212 PRO A C 1
ATOM 1564 O O . PRO A 1 212 ? -0.034 -19.667 -16.398 1.00 30.89 212 PRO A O 1
ATOM 1567 N N . LEU A 1 213 ? -0.163 -18.535 -18.342 1.00 36.25 213 LEU A N 1
ATOM 1568 C CA . LEU A 1 213 ? -1.101 -17.471 -17.936 1.00 36.25 213 LEU A CA 1
ATOM 1569 C C . LEU A 1 213 ? -2.409 -17.974 -17.292 1.00 36.25 213 LEU A C 1
ATOM 1571 O O . LEU A 1 213 ? -3.052 -17.231 -16.555 1.00 36.25 213 LEU A O 1
ATOM 1575 N N . SER A 1 214 ? -2.784 -19.234 -17.516 1.00 34.22 214 SER A N 1
ATOM 1576 C CA . SER A 1 214 ? -4.020 -19.843 -17.014 1.00 34.22 214 SER A CA 1
ATOM 1577 C C . SER A 1 214 ? -4.043 -20.113 -15.503 1.00 34.22 214 SER A C 1
ATOM 1579 O O . SER A 1 214 ? -5.108 -20.384 -14.959 1.00 34.22 214 SER A O 1
ATOM 1581 N N . LEU A 1 215 ? -2.911 -20.011 -14.797 1.00 34.50 215 LEU A N 1
ATOM 1582 C CA . LEU A 1 215 ? -2.836 -20.280 -13.352 1.00 34.50 215 LEU A CA 1
ATOM 1583 C C . LEU A 1 215 ? -3.191 -19.081 -12.451 1.00 34.50 215 LEU A C 1
ATOM 1585 O O . LEU A 1 215 ? -3.293 -19.248 -11.237 1.00 34.50 215 LEU A O 1
ATOM 1589 N N . LEU A 1 216 ? -3.399 -17.890 -13.024 1.00 41.84 216 LEU A N 1
ATOM 1590 C CA . LEU A 1 216 ? -3.688 -16.651 -12.281 1.00 41.84 216 LEU A CA 1
ATOM 1591 C C . LEU A 1 216 ? -5.176 -16.269 -12.261 1.00 41.84 216 LEU A C 1
ATOM 1593 O O . LEU A 1 216 ? -5.583 -15.456 -11.437 1.00 41.84 216 LEU A O 1
ATOM 1597 N N . ALA A 1 217 ? -5.995 -16.891 -13.109 1.00 40.03 217 ALA A N 1
ATOM 1598 C CA . ALA A 1 217 ? -7.449 -16.755 -13.104 1.00 40.03 217 ALA A CA 1
ATOM 1599 C C . ALA A 1 217 ? -8.080 -17.913 -12.317 1.00 40.03 217 ALA A C 1
ATOM 1601 O O . ALA A 1 217 ? -8.821 -18.723 -12.865 1.00 40.03 217 ALA A O 1
ATOM 1602 N N . GLN A 1 218 ? -7.733 -18.057 -11.038 1.00 48.22 218 GLN A N 1
ATOM 1603 C CA . GLN A 1 218 ? -8.519 -18.941 -10.179 1.00 48.22 218 GLN A CA 1
ATOM 1604 C C . GLN A 1 218 ? -9.770 -18.188 -9.742 1.00 48.22 218 GLN A C 1
ATOM 1606 O O . GLN A 1 218 ? -9.659 -17.072 -9.231 1.00 48.22 218 GLN A O 1
ATOM 1611 N N . ASP A 1 219 ? -10.941 -18.808 -9.909 1.00 48.66 219 ASP A N 1
ATOM 1612 C CA . ASP A 1 219 ? -12.140 -18.340 -9.225 1.00 48.66 219 ASP A CA 1
ATOM 1613 C C . ASP A 1 219 ? -11.814 -18.190 -7.728 1.00 48.66 219 ASP A C 1
ATOM 1615 O O . ASP A 1 219 ? -11.165 -19.072 -7.137 1.00 48.66 219 ASP A O 1
ATOM 1619 N N . PRO A 1 220 ? -12.203 -17.061 -7.112 1.00 56.56 220 PRO A N 1
ATOM 1620 C CA . PRO A 1 220 ? -11.938 -16.810 -5.706 1.00 56.56 220 PRO A CA 1
ATOM 1621 C C . PRO A 1 220 ? -12.510 -17.963 -4.881 1.00 56.56 220 PRO A C 1
ATOM 1623 O O . PRO A 1 220 ? -13.640 -18.402 -5.103 1.00 56.56 220 PRO A O 1
ATOM 1626 N N . ALA A 1 221 ? -11.737 -18.454 -3.909 1.00 60.47 221 ALA A N 1
ATOM 1627 C CA . ALA A 1 221 ? -12.252 -19.440 -2.969 1.00 60.47 221 ALA A CA 1
ATOM 1628 C C . ALA A 1 221 ? -13.538 -18.902 -2.303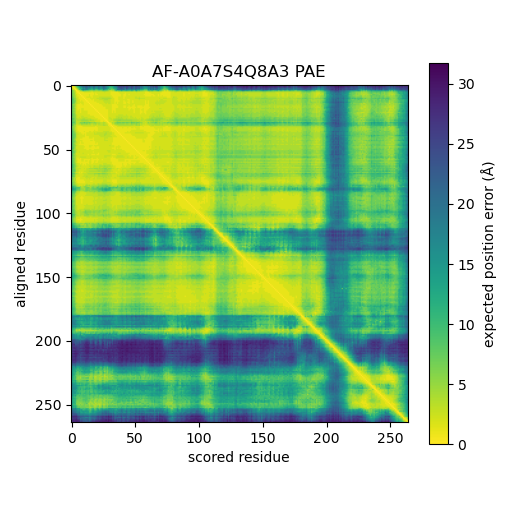 1.00 60.47 221 ALA A C 1
ATOM 1630 O O . ALA A 1 221 ? -13.655 -17.683 -2.098 1.00 60.47 221 ALA A O 1
ATOM 1631 N N . PRO A 1 222 ? -14.496 -19.772 -1.936 1.00 66.94 222 PRO A N 1
ATOM 1632 C CA . PRO A 1 222 ? -15.681 -19.363 -1.186 1.00 66.94 222 PRO A CA 1
ATOM 1633 C C . PRO A 1 222 ? -15.303 -18.489 0.016 1.00 66.94 222 PRO A C 1
ATOM 1635 O O . PRO A 1 222 ? -14.228 -18.658 0.596 1.00 66.94 222 PRO A O 1
ATOM 1638 N N . GLN A 1 223 ? -16.136 -17.503 0.355 1.00 67.31 223 GLN A N 1
ATOM 1639 C CA . GLN A 1 223 ? -15.881 -16.657 1.520 1.00 67.31 223 GLN A CA 1
ATOM 1640 C C . GLN A 1 223 ? -15.993 -17.495 2.791 1.00 67.31 223 GLN A C 1
ATOM 1642 O O . GLN A 1 223 ? -17.056 -18.026 3.104 1.00 67.31 223 GLN A O 1
ATOM 1647 N N . THR A 1 224 ? -14.875 -17.637 3.503 1.00 72.75 224 THR A N 1
ATOM 1648 C CA . THR A 1 224 ? -14.845 -18.313 4.798 1.00 72.75 224 THR A CA 1
ATOM 1649 C C . THR A 1 224 ? -15.654 -17.500 5.804 1.00 72.75 224 THR A C 1
ATOM 1651 O O . THR A 1 224 ? -15.449 -16.293 5.939 1.00 72.75 224 THR A O 1
ATOM 1654 N N . ALA A 1 225 ? -16.571 -18.155 6.518 1.00 71.00 225 ALA A N 1
ATOM 1655 C CA . ALA A 1 225 ? -17.354 -17.507 7.564 1.00 71.00 225 ALA A CA 1
ATOM 1656 C C . ALA A 1 225 ? -16.433 -16.900 8.638 1.00 71.00 225 ALA A C 1
ATOM 1658 O O . ALA A 1 225 ? -15.457 -17.527 9.050 1.00 71.00 225 ALA A O 1
ATOM 1659 N N . GLY A 1 226 ? -16.736 -15.675 9.074 1.00 71.38 226 GLY A N 1
ATOM 1660 C CA . GLY A 1 226 ? -15.931 -14.947 10.062 1.00 71.38 226 GLY A CA 1
ATOM 1661 C C . GLY A 1 226 ? -14.642 -14.313 9.521 1.00 71.38 226 GLY A C 1
ATOM 1662 O O . GLY A 1 226 ? -13.897 -13.730 10.302 1.00 71.38 226 GLY A O 1
ATOM 1663 N N . VAL A 1 227 ? -14.373 -14.392 8.212 1.00 72.50 227 VAL A N 1
ATOM 1664 C CA . VAL A 1 227 ? -13.227 -13.725 7.572 1.00 72.50 227 VAL A CA 1
ATOM 1665 C C . VAL A 1 227 ? -13.693 -12.477 6.829 1.00 72.50 227 VAL A C 1
ATOM 1667 O O . VAL A 1 227 ? -14.565 -12.560 5.959 1.00 72.50 227 VAL A O 1
ATOM 1670 N N . PHE A 1 228 ? -13.074 -11.336 7.145 1.00 70.75 228 PHE A N 1
ATOM 1671 C CA . PHE A 1 228 ? -13.243 -10.099 6.389 1.00 70.75 228 PHE A CA 1
ATOM 1672 C C . PHE A 1 228 ? -12.449 -10.166 5.079 1.00 70.75 228 PHE A C 1
ATOM 1674 O O . PHE A 1 228 ? -11.230 -10.350 5.086 1.00 70.75 228 PHE A O 1
ATOM 1681 N N . ARG A 1 229 ? -13.131 -10.037 3.941 1.00 74.38 229 ARG A N 1
ATOM 1682 C CA . ARG A 1 229 ? -12.536 -10.141 2.608 1.00 74.38 229 ARG A CA 1
ATOM 1683 C C . ARG A 1 229 ? -12.463 -8.782 1.929 1.00 74.38 229 ARG A C 1
ATOM 1685 O O . ARG A 1 229 ? -13.477 -8.247 1.481 1.00 74.38 229 ARG A O 1
ATOM 1692 N N . ILE A 1 230 ? -11.239 -8.301 1.747 1.00 72.94 230 ILE A N 1
ATOM 1693 C CA . ILE A 1 230 ? -10.941 -7.166 0.875 1.00 72.94 230 ILE A CA 1
ATOM 1694 C C . ILE A 1 230 ? -10.691 -7.695 -0.536 1.00 72.94 230 ILE A C 1
ATOM 1696 O O . ILE A 1 230 ? -9.833 -8.550 -0.752 1.00 72.94 230 ILE A O 1
ATOM 1700 N N . VAL A 1 231 ? -11.438 -7.179 -1.504 1.00 73.25 231 VAL A N 1
ATOM 1701 C CA . VAL A 1 231 ? -11.192 -7.397 -2.926 1.00 73.25 231 VAL A CA 1
ATOM 1702 C C . VAL A 1 231 ? -10.494 -6.155 -3.441 1.00 73.25 231 VAL A C 1
ATOM 1704 O O . VAL A 1 231 ? -11.077 -5.080 -3.448 1.00 73.25 231 VAL A O 1
ATOM 1707 N N . ALA A 1 232 ? -9.236 -6.285 -3.842 1.00 70.06 232 ALA A N 1
ATOM 1708 C CA . ALA A 1 232 ? -8.473 -5.157 -4.348 1.00 70.06 232 ALA A CA 1
ATOM 1709 C C . ALA A 1 232 ? -8.256 -5.291 -5.857 1.00 70.06 232 ALA A C 1
ATOM 1711 O O . ALA A 1 232 ? -7.821 -6.331 -6.353 1.00 70.06 232 ALA A O 1
ATOM 1712 N N . VAL A 1 233 ? -8.554 -4.223 -6.585 1.00 67.12 233 VAL A N 1
ATOM 1713 C CA . VAL A 1 233 ? -8.323 -4.081 -8.020 1.00 67.12 233 VAL A CA 1
ATOM 1714 C C . VAL A 1 233 ? -7.464 -2.851 -8.202 1.00 67.12 233 VAL A C 1
ATOM 1716 O O . VAL A 1 233 ? -7.837 -1.788 -7.741 1.00 67.12 233 VAL A O 1
ATOM 1719 N N . SER A 1 234 ? -6.335 -2.951 -8.890 1.00 63.84 234 SER A N 1
ATOM 1720 C CA . SER A 1 234 ? -5.744 -1.752 -9.488 1.00 63.84 234 SER A CA 1
ATOM 1721 C C . SER A 1 234 ? -6.346 -1.610 -10.887 1.00 63.84 234 SER A C 1
ATOM 1723 O O . SER A 1 234 ? -6.634 -2.604 -11.523 1.00 63.84 234 SER A O 1
ATOM 1725 N N . ASP A 1 235 ? -6.684 -0.436 -11.389 1.00 62.72 235 ASP A N 1
ATOM 1726 C CA . ASP A 1 235 ? -7.114 -0.324 -12.793 1.00 62.72 235 ASP A CA 1
ATOM 1727 C C . ASP A 1 235 ? -6.840 1.083 -13.277 1.00 62.72 235 ASP A C 1
ATOM 1729 O O . ASP A 1 235 ? -7.609 2.019 -13.094 1.00 62.72 235 ASP A O 1
ATOM 1733 N N . THR A 1 236 ? -5.673 1.228 -13.875 1.00 57.03 236 THR A N 1
ATOM 1734 C CA . THR A 1 236 ? -5.182 2.506 -14.380 1.00 57.03 236 THR A CA 1
ATOM 1735 C C . THR A 1 236 ? -5.715 2.839 -15.774 1.00 57.03 236 THR A C 1
ATOM 1737 O O . THR A 1 236 ? -5.371 3.890 -16.301 1.00 57.03 236 THR A O 1
ATOM 1740 N N . HIS A 1 237 ? -6.534 1.973 -16.386 1.00 63.06 237 HIS A N 1
ATOM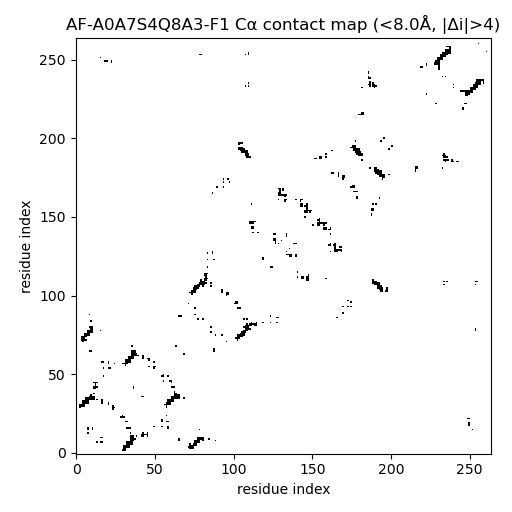 1741 C CA . HIS A 1 237 ? -6.991 2.133 -17.772 1.00 63.06 237 HIS A CA 1
ATOM 1742 C C . HIS A 1 237 ? -8.526 2.124 -17.924 1.00 63.06 237 HIS A C 1
ATOM 1744 O O . HIS A 1 237 ? -9.032 2.216 -19.051 1.00 63.06 237 HIS A O 1
ATOM 1750 N N . GLY A 1 238 ? -9.270 2.043 -16.815 1.00 61.50 238 GLY A N 1
ATOM 1751 C CA . GLY A 1 238 ? -10.737 2.038 -16.793 1.00 61.50 238 GLY A CA 1
ATOM 1752 C C . GLY A 1 238 ? -11.355 0.758 -17.369 1.00 61.50 238 GLY A C 1
ATOM 1753 O O . GLY A 1 238 ? -12.468 0.779 -17.894 1.00 61.50 238 GLY A O 1
ATOM 1754 N N . ARG A 1 239 ? -10.618 -0.355 -17.344 1.00 64.56 239 ARG A N 1
ATOM 1755 C CA . ARG A 1 239 ? -11.039 -1.656 -17.880 1.00 64.56 239 ARG A CA 1
ATOM 1756 C C . ARG A 1 239 ? -11.650 -2.586 -16.834 1.00 64.56 239 ARG A C 1
ATOM 1758 O O . ARG A 1 239 ? -12.013 -3.702 -17.183 1.00 64.56 239 ARG A O 1
ATOM 1765 N N . HIS A 1 240 ? -11.821 -2.155 -15.585 1.00 64.44 240 HIS A N 1
ATOM 1766 C CA . HIS A 1 240 ? -12.397 -2.961 -14.503 1.00 64.44 240 HIS A CA 1
ATOM 1767 C C . HIS A 1 240 ? -13.790 -3.523 -14.826 1.00 64.44 240 HIS A C 1
ATOM 1769 O O . HIS A 1 240 ? -14.153 -4.560 -14.285 1.00 64.44 240 HIS A O 1
ATOM 1775 N N . HIS A 1 241 ? -14.544 -2.911 -15.746 1.00 66.00 241 HIS A N 1
ATOM 1776 C CA . HIS A 1 241 ? -15.812 -3.449 -16.255 1.00 66.00 241 HIS A CA 1
ATOM 1777 C C . HIS A 1 241 ? -15.667 -4.813 -16.961 1.00 66.00 241 HIS A C 1
ATOM 1779 O O . HIS A 1 241 ? -16.641 -5.550 -17.077 1.00 66.00 241 HIS A O 1
ATOM 1785 N N . ALA A 1 242 ? -14.462 -5.165 -17.421 1.00 67.62 242 ALA A N 1
ATOM 1786 C CA . ALA A 1 242 ? -14.140 -6.478 -17.977 1.00 67.62 242 ALA A CA 1
ATOM 1787 C C . ALA A 1 242 ? -13.769 -7.515 -16.899 1.00 67.62 242 ALA A C 1
ATOM 1789 O O . ALA A 1 242 ? -13.537 -8.680 -17.223 1.00 67.62 242 ALA A O 1
ATOM 1790 N N . LEU A 1 243 ? -13.692 -7.119 -15.621 1.00 65.19 243 LEU A N 1
ATOM 1791 C CA . LEU A 1 243 ? -13.433 -8.036 -14.515 1.00 65.19 243 LEU A CA 1
ATOM 1792 C C . LEU A 1 243 ? -14.726 -8.606 -13.959 1.00 65.19 243 LEU A C 1
ATOM 1794 O O . LEU A 1 243 ? -15.659 -7.886 -13.610 1.00 65.19 243 LEU A O 1
ATOM 1798 N N . ARG A 1 244 ? -14.709 -9.916 -13.726 1.00 68.50 244 ARG A N 1
ATOM 1799 C CA . ARG A 1 244 ? -15.62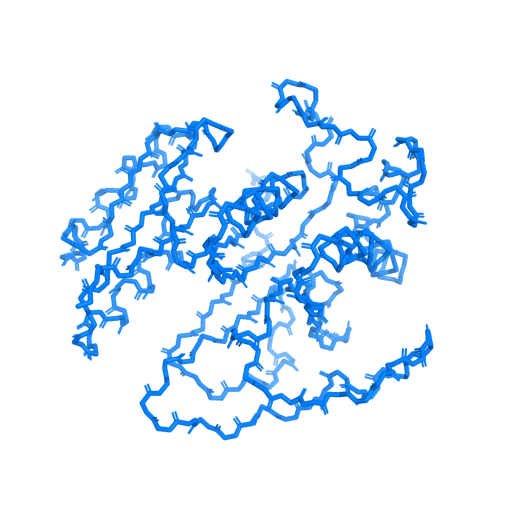5 -10.533 -12.777 1.00 68.50 244 ARG A CA 1
ATOM 1800 C C . ARG A 1 244 ? -15.065 -10.336 -11.370 1.00 68.50 244 ARG A C 1
ATOM 1802 O O . ARG A 1 244 ? -14.140 -11.035 -10.966 1.00 68.50 244 ARG A O 1
ATOM 1809 N N . ILE A 1 245 ? -15.605 -9.360 -10.648 1.00 70.88 245 ILE A N 1
ATOM 1810 C CA . ILE A 1 245 ? -15.191 -9.060 -9.274 1.00 70.88 245 ILE A CA 1
ATOM 1811 C C . ILE A 1 245 ? -15.688 -10.175 -8.332 1.00 70.88 245 ILE A C 1
ATOM 1813 O O . ILE A 1 245 ? -16.886 -10.472 -8.335 1.00 70.88 245 ILE A O 1
ATOM 1817 N N . PRO A 1 246 ? -14.799 -10.815 -7.543 1.00 69.56 246 PRO A N 1
ATOM 1818 C CA . PRO A 1 246 ? -15.189 -11.742 -6.484 1.00 69.56 246 PRO A CA 1
ATOM 1819 C C . PRO A 1 246 ? -16.217 -11.150 -5.516 1.00 69.56 246 PRO A C 1
ATOM 1821 O O . PRO A 1 246 ? -16.140 -9.956 -5.227 1.00 69.56 246 PRO A O 1
ATOM 1824 N N . PRO A 1 247 ? -17.089 -11.968 -4.899 1.00 70.44 247 PRO A N 1
ATOM 1825 C CA . PRO A 1 247 ? -17.784 -11.528 -3.699 1.00 70.44 247 PRO A CA 1
ATOM 1826 C C . PRO A 1 247 ? -16.760 -11.204 -2.601 1.00 70.44 247 PRO A C 1
ATOM 1828 O O . PRO A 1 247 ? -15.795 -11.953 -2.388 1.00 70.44 247 PRO A O 1
ATOM 1831 N N . GLY A 1 248 ? -16.987 -10.094 -1.907 1.00 75.50 248 GLY A N 1
ATOM 1832 C CA . GLY A 1 248 ? -16.189 -9.639 -0.779 1.00 75.50 248 GLY A CA 1
ATOM 1833 C C . GLY A 1 248 ? -16.891 -8.528 -0.010 1.00 75.50 248 GLY A C 1
ATOM 1834 O O . GLY A 1 248 ? -17.949 -8.049 -0.412 1.00 75.50 248 GLY A O 1
ATOM 1835 N N . ASP A 1 249 ? -16.289 -8.141 1.108 1.00 74.75 249 ASP A N 1
ATOM 1836 C CA . ASP A 1 249 ? -16.871 -7.205 2.067 1.00 74.75 249 ASP A CA 1
ATOM 1837 C C . ASP A 1 249 ? -16.498 -5.748 1.769 1.00 74.75 249 ASP A C 1
ATOM 1839 O O . ASP A 1 249 ? -17.254 -4.836 2.094 1.00 74.75 249 ASP A O 1
ATOM 1843 N N . LEU A 1 250 ? -15.337 -5.535 1.143 1.00 74.88 250 LEU A N 1
ATOM 1844 C CA . LEU A 1 250 ? -14.844 -4.228 0.722 1.00 74.88 250 LEU A CA 1
ATOM 1845 C C . LEU A 1 250 ? -14.140 -4.349 -0.631 1.00 74.88 250 LEU A C 1
ATOM 1847 O O . LEU A 1 250 ? -13.199 -5.131 -0.766 1.00 74.88 250 LEU A O 1
ATOM 1851 N N . LEU A 1 251 ? -14.563 -3.552 -1.614 1.00 76.94 251 LEU A N 1
ATOM 1852 C CA . LEU A 1 251 ? -13.846 -3.383 -2.878 1.00 76.94 251 LEU A CA 1
ATOM 1853 C C . LEU A 1 251 ? -12.934 -2.158 -2.787 1.00 76.94 251 LEU A C 1
ATOM 1855 O O . LEU A 1 251 ? -13.409 -1.039 -2.610 1.00 76.94 251 LEU A O 1
ATOM 1859 N N . VAL A 1 252 ? -11.633 -2.365 -2.958 1.00 72.06 252 VAL A N 1
ATOM 1860 C CA . VAL A 1 252 ? -10.635 -1.298 -3.064 1.00 72.06 252 VAL A CA 1
ATOM 1861 C C . VAL A 1 252 ? -10.211 -1.184 -4.524 1.00 72.06 252 VAL A C 1
ATOM 1863 O O . VAL A 1 252 ? -9.638 -2.120 -5.077 1.00 72.06 252 VAL A O 1
ATOM 1866 N N . HIS A 1 253 ? -10.478 -0.041 -5.155 1.00 70.75 253 HIS A N 1
ATOM 1867 C CA . HIS A 1 253 ? -10.104 0.220 -6.545 1.00 70.75 253 HIS A CA 1
ATOM 1868 C C . HIS A 1 253 ? -8.916 1.197 -6.625 1.00 70.75 253 HIS A C 1
ATOM 1870 O O . HIS A 1 253 ? -9.083 2.412 -6.649 1.00 70.75 253 HIS A O 1
ATOM 1876 N N . CYS A 1 254 ? -7.699 0.668 -6.698 1.00 62.97 254 CYS A N 1
ATOM 18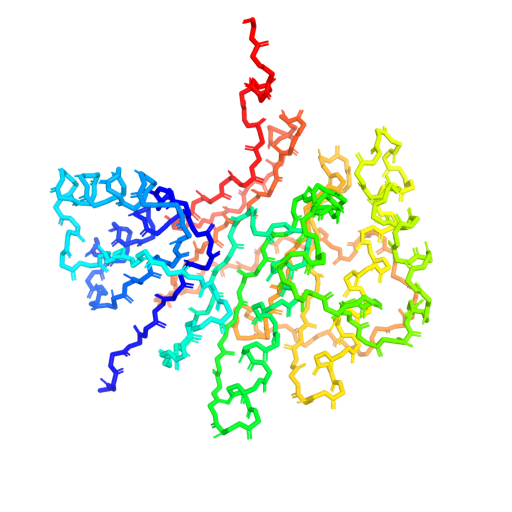77 C CA . CYS A 1 254 ? -6.438 1.406 -6.776 1.00 62.97 254 CYS A CA 1
ATOM 1878 C C . CYS A 1 254 ? -6.067 1.796 -8.213 1.00 62.97 254 CYS A C 1
ATOM 1880 O O . CYS A 1 254 ? -5.053 1.350 -8.763 1.00 62.97 254 CYS A O 1
ATOM 1882 N N . GLY A 1 255 ? -6.900 2.602 -8.858 1.00 57.62 255 GLY A N 1
ATOM 1883 C CA . GLY A 1 255 ? -6.787 2.923 -10.274 1.00 57.62 255 GLY A CA 1
ATOM 1884 C C . GLY A 1 255 ? -7.330 4.302 -10.614 1.00 57.62 255 GLY A C 1
ATOM 1885 O O . GLY A 1 255 ? -8.090 4.875 -9.840 1.00 57.62 255 GLY A O 1
ATOM 1886 N N . ASP A 1 256 ? -6.948 4.820 -11.779 1.00 55.12 256 ASP A N 1
ATOM 1887 C CA . ASP A 1 256 ? -7.490 6.072 -12.303 1.00 55.12 256 ASP A CA 1
ATOM 1888 C C . ASP A 1 256 ? -8.885 5.801 -12.883 1.00 55.12 256 ASP A C 1
ATOM 1890 O O . ASP A 1 256 ? -9.061 5.573 -14.081 1.00 55.12 256 ASP A O 1
ATOM 1894 N N . PHE A 1 257 ? -9.877 5.736 -11.992 1.00 44.22 257 PHE A N 1
ATOM 1895 C CA . PHE A 1 257 ? -11.274 5.501 -12.354 1.00 44.22 257 PHE A CA 1
ATOM 1896 C C . PHE A 1 257 ? -11.827 6.625 -13.246 1.00 44.22 257 PHE A C 1
ATOM 1898 O O . PHE A 1 257 ? -12.751 6.3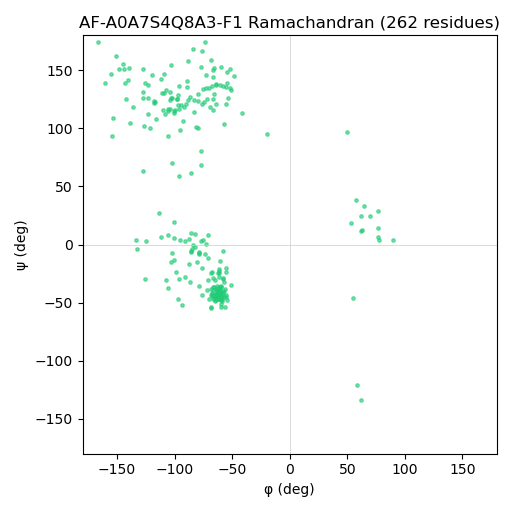95 -14.023 1.00 44.22 257 PHE A O 1
ATOM 1905 N N . THR A 1 258 ? -11.253 7.831 -13.169 1.00 44.78 258 THR A N 1
ATOM 1906 C CA . THR A 1 258 ? -11.742 9.027 -13.866 1.00 44.78 258 THR A CA 1
ATOM 1907 C C . THR A 1 258 ? -10.941 9.392 -15.118 1.00 44.78 258 THR A C 1
ATOM 1909 O O . THR A 1 258 ? -11.375 10.280 -15.846 1.00 44.78 258 THR A O 1
ATOM 1912 N N . ARG A 1 259 ? -9.809 8.725 -15.405 1.00 42.72 259 ARG A N 1
ATOM 1913 C CA . ARG A 1 259 ? -8.831 9.116 -16.450 1.00 42.72 259 ARG A CA 1
ATOM 1914 C C . ARG A 1 259 ? -8.354 10.574 -16.326 1.00 42.72 259 ARG A C 1
ATOM 1916 O O . ARG A 1 259 ? -7.875 11.138 -17.304 1.00 42.72 259 ARG A O 1
ATOM 1923 N N . ALA A 1 260 ? -8.521 11.198 -15.161 1.00 41.78 260 ALA A N 1
ATOM 1924 C CA . ALA A 1 260 ? -8.472 12.653 -14.994 1.00 41.78 260 ALA A CA 1
ATOM 1925 C C . ALA A 1 260 ? -7.281 13.119 -14.145 1.00 41.78 260 ALA A C 1
ATOM 1927 O O . ALA A 1 260 ? -7.330 14.167 -13.510 1.00 41.78 260 ALA A O 1
ATOM 1928 N N . GLY A 1 261 ? -6.190 12.352 -14.126 1.00 40.00 261 GLY A N 1
ATOM 1929 C CA . GLY A 1 261 ? -4.916 12.809 -13.568 1.00 40.00 261 GLY A CA 1
ATOM 1930 C C . GLY A 1 261 ? -4.193 13.882 -14.401 1.00 40.00 261 GLY A C 1
ATOM 1931 O O . GLY A 1 261 ? -3.036 14.171 -14.101 1.00 40.00 261 GLY A O 1
ATOM 1932 N N . GLU A 1 262 ? -4.823 14.430 -15.443 1.00 33.16 262 GLU A N 1
ATOM 1933 C CA . GLU A 1 262 ? -4.343 15.593 -16.191 1.00 33.16 262 GLU A CA 1
ATOM 1934 C C . GLU A 1 262 ? -5.173 16.812 -15.769 1.00 33.16 262 GLU A C 1
ATOM 1936 O O . GLU A 1 262 ? -6.403 16.774 -15.819 1.00 33.16 262 GLU A O 1
ATOM 1941 N N . GLU A 1 263 ? -4.499 17.876 -15.316 1.00 34.31 263 GLU A N 1
ATOM 1942 C CA . GLU A 1 263 ? -5.112 19.204 -15.255 1.00 34.31 263 GLU A CA 1
ATOM 1943 C C . GLU A 1 263 ? -5.632 19.534 -16.659 1.00 34.31 263 GLU A C 1
ATOM 1945 O O . GLU A 1 263 ? -4.866 19.516 -17.624 1.00 34.31 263 GLU A O 1
ATOM 1950 N N . SER A 1 264 ? -6.937 19.780 -16.771 1.00 34.12 264 SER A N 1
ATOM 1951 C CA . SER A 1 264 ? -7.519 20.479 -17.919 1.00 34.12 264 SER A CA 1
ATOM 1952 C C . SER A 1 264 ? -7.019 21.914 -17.981 1.00 34.12 264 SER A C 1
ATOM 1954 O O . SER A 1 264 ? -7.051 22.550 -16.900 1.00 34.12 264 SER A O 1
#

Radius of gyration: 18.0 Å; Cα contacts (8 Å, |Δi|>4): 474; chains: 1; bounding box: 43×47×47 Å

Nearest PDB structures (foldseek):
  1l1e-assembly2_B  TM=4.649E-01  e=1.091E-05  Mycobacterium tuberculosis
  8rbl-assembly2_B  TM=4.524E-01  e=8.572E-06  Mycobacterium tuberculosis
  1kpg-assembly3_C  TM=4.391E-01  e=9.106E-06  Mycobacterium tuberculosis
  7mcj-assembly1_A  TM=4.241E-01  e=6.734E-06  Mycobacterium tuberculosis H37Rv
  2fk8-assembly1_A  TM=4.530E-01  e=7.088E-05  Mycobacterium tuberculosis H37Rv

pLDDT: mean 74.13, std 18.06, range [29.16, 98.0]

Foldseek 3Di:
DPAAEEEAEQCFLVPPPLQVLVLCVVVVHQHAYEYEHQDPVSQVNNCVVCVVSVNNSRYHYDNDDLLPDDDDHQEYEYFQCEALSVLSVLVNCLVCVVVVHNHWYKYWYQAHQPCVVPCVVSVQDPVSFQCPLPVDNVVSNVLRCQLRDPPLVSVLVSVVSSVVRNQNRCVVSVFAWDWADDQSVQPSRTTIITGPVLVPDDDDDDDDPDDDSVVRPDQDDPDDPPDADEFEAEGAPCRCVVDPTHDGSHYHYSYDNPNPPDDD

Organism: NCBI:txid311494

Sequence (264 aa):
MPHQAIVDFAGGRGDLALALGWALKQRGYGERLTVVELKAEYVAQGQSRAAEAGLADTVSFVVQDLREYSESFDLAVACHSCGGLIDLILAKCLAAAQAGAAPSFALLTCCFGKIRKHAAPFGLTIPPAGGTAIAHAGDFWTLCGLADSARPHESSMAMRIINCDRIALCRRSGVWVDLRAIPREVTNKNLVLSDAVVAAKRSLPALPLALPLSLLAQDPAPQTAGVFRIVAVSDTHGRHHALRIPPGDLLVHCGDFTRAGEES

Mean predicted aligned error: 9.94 Å

Secondary structure (DSSP, 8-state):
-PPPEEEEET-TTTHHHHHHHHHHHHTT---EEEEEES-HHHHHHHHHHHHHTT-TTTEEEEE--TTT-----SEEEEES--THHHHHHHHHHHHHHHTT---EEEEEE--SSTTTTTTTTTT--SS-S-SSS--SHHHHHHHHHHHHSS-HHHHHHHHHHHHHHHHHHHHHTT---EEEE--TTT-TT-EEEE-TTTT---------S---GGGS-PPPPP--TT---EEEE--SSS-GGGS-PPP-SEEEE-S-TTS--S--

InterPro domains:
  IPR025714 Methyltransferase domain [PF13679] (3-117)
  IPR029052 Metallo-dependent phosphatase-like [G3DSA:3.60.21.10] (195-264)
  IPR029052 Metallo-dependent phosphatase-like [SSF56300] (228-261)
  IPR029063 S-adenosyl-L-methionine-dependent methyltransferase superfamily [G3DSA:3.40.50.150] (1-122)
  IPR029063 S-adenosyl-L-methionine-dependent methyltransferase superfamily [SSF53335] (2-91)